Protein AF-0000000084572702 (afdb_homodimer)

Radius of gyration: 23.09 Å; Cα contacts (8 Å, |Δi|>4): 611; chains: 2; bounding box: 50×69×50 Å

InterPro domains:
  IPR003441 NAC domain [PF02365] (9-133)
  IPR003441 NAC domain [PS51005] (8-149)
  IPR036093 NAC domain superfamily [G3DSA:2.170.150.80] (17-147)
  IPR036093 NAC domain superfamily [SSF101941] (5-138)

Solvent-accessible surface area (backbone atoms only — not comparable to full-atom values): 17638 Å² total; per-residue (Å²): 130,76,72,73,70,72,72,73,63,89,35,58,33,79,64,55,50,72,48,46,44,47,70,42,53,45,46,35,50,75,69,65,54,83,66,94,69,43,64,58,32,75,43,66,60,38,76,43,54,78,86,48,48,60,60,53,40,47,71,58,19,76,56,54,58,89,79,48,40,50,51,26,35,16,67,63,62,96,62,54,45,27,90,61,23,31,54,41,77,51,93,55,68,43,80,34,46,36,89,87,75,60,41,78,46,24,38,37,36,34,28,35,35,26,45,40,63,79,94,68,41,43,82,55,76,48,46,36,28,35,42,38,70,54,63,86,58,50,82,80,71,52,59,39,42,30,43,11,44,31,46,44,54,75,72,124,130,76,74,74,70,73,73,73,62,88,35,57,34,77,64,55,51,71,49,48,44,47,69,42,53,47,46,35,53,76,68,66,55,84,66,93,71,44,66,59,33,77,42,64,59,38,74,42,56,79,87,49,47,59,59,53,40,46,72,57,19,75,55,54,59,89,77,48,42,49,50,26,34,19,66,64,62,96,61,52,44,29,90,61,24,31,54,40,77,51,93,56,70,42,79,35,44,37,88,88,78,60,42,78,48,22,40,38,36,33,29,36,36,27,44,39,63,80,97,68,41,45,82,55,71,48,41,36,28,33,40,42,68,54,60,90,62,55,88,77,74,57,58,36,48,29,46,14,43,28,46,45,52,74,68,124

Secondary structure (DSSP, 8-state):
---------TTEEE---HHHIIIIIIHHHHTTPPPSS-SS-B--GGGS-GGGHHHHHHHH-SS---SS----B----S--B-SSEEEEEEEEEEEEE-TTT--EEEEEEEEEEEESSGGG-EEEEEEEEEEEE--SS-TTTS--------------/---------TTEEE---HHHIIIIIIHHHHTTPPPSS-SS-B--GGGS-GGGHHHHHHHH-SS---SS----EE---S--B-SSEEEEEEEEEEEEE-TTT--EEEEEEEEEEEESSGGG-EEEEEEEEEEEE--SS-TTT----EE---------

Structure (mmCIF, N/CA/C/O backbone):
data_AF-0000000084572702-model_v1
#
loop_
_entity.id
_entity.type
_entity.pdbx_description
1 polymer 'NAC domain-containing protein'
#
loop_
_atom_site.group_PDB
_atom_site.id
_atom_site.type_symbol
_atom_site.label_atom_id
_atom_site.label_alt_id
_atom_site.label_comp_id
_atom_site.label_asym_id
_atom_site.label_entity_id
_atom_site.label_seq_id
_atom_site.pdbx_PDB_ins_code
_atom_site.Cartn_x
_atom_site.Cartn_y
_atom_site.Cartn_z
_atom_site.occupancy
_atom_site.B_iso_or_equiv
_atom_site.auth_seq_id
_atom_site.auth_comp_id
_atom_site.auth_asym_id
_atom_site.auth_atom_id
_atom_site.pdbx_PDB_model_num
ATOM 1 N N . MET A 1 1 ? -27 -0.797 16.812 1 19.66 1 MET A N 1
ATOM 2 C CA . MET A 1 1 ? -26.703 -1.944 15.953 1 19.66 1 MET A CA 1
ATOM 3 C C . MET A 1 1 ? -25.344 -1.774 15.273 1 19.66 1 MET A C 1
ATOM 5 O O . MET A 1 1 ? -25.172 -0.889 14.438 1 19.66 1 MET A O 1
ATOM 9 N N . ALA A 1 2 ? -24.219 -1.706 15.891 1 29.23 2 ALA A N 1
ATOM 10 C CA . ALA A 1 2 ? -22.891 -1.157 15.648 1 29.23 2 ALA A CA 1
ATOM 11 C C . ALA A 1 2 ? -22.344 -1.616 14.305 1 29.23 2 ALA A C 1
ATOM 13 O O . ALA A 1 2 ? -22.406 -2.805 13.977 1 29.23 2 ALA A O 1
ATOM 14 N N . GLU A 1 3 ? -22.672 -1.005 13.195 1 34.34 3 GLU A N 1
ATOM 15 C CA . GLU A 1 3 ? -22.359 -1.385 11.82 1 34.34 3 GLU A CA 1
ATOM 16 C C . GLU A 1 3 ? -21.062 -2.182 11.75 1 34.34 3 GLU A C 1
ATOM 18 O O . GLU A 1 3 ? -20.016 -1.727 12.234 1 34.34 3 GLU A O 1
ATOM 23 N N . SER A 1 4 ? -21.094 -3.383 12.094 1 38.62 4 SER A N 1
ATOM 24 C CA . SER A 1 4 ? -20 -4.34 12.234 1 38.62 4 SER A CA 1
ATOM 25 C C . SER A 1 4 ? -18.844 -3.992 11.312 1 38.62 4 SER A C 1
ATOM 27 O O . SER A 1 4 ? -18.984 -4.012 10.086 1 38.62 4 SER A O 1
ATOM 29 N N . MET A 1 5 ? -18.297 -2.785 11.352 1 43.22 5 MET A N 1
ATOM 30 C CA . MET A 1 5 ? -17.25 -2.172 10.531 1 43.22 5 MET A CA 1
ATOM 31 C C . MET A 1 5 ? -16.375 -3.234 9.875 1 43.22 5 MET A C 1
ATOM 33 O O . MET A 1 5 ? -15.648 -3.951 10.562 1 43.22 5 MET A O 1
ATOM 37 N N . GLU A 1 6 ? -16.969 -4.012 9.125 1 52.28 6 GLU A N 1
ATOM 38 C CA . GLU A 1 6 ? -16.25 -5.078 8.43 1 52.28 6 GLU A CA 1
ATOM 39 C C . GLU A 1 6 ? -14.789 -4.715 8.227 1 52.28 6 GLU A C 1
ATOM 41 O O . GLU A 1 6 ? -14.477 -3.633 7.723 1 52.28 6 GLU A O 1
ATOM 46 N N . ALA A 1 7 ? -13.859 -5.203 9.062 1 70.31 7 ALA A N 1
ATOM 47 C CA . ALA A 1 7 ? -12.406 -5.078 9.125 1 70.31 7 ALA A CA 1
ATOM 48 C C . ALA A 1 7 ? -11.797 -5.145 7.727 1 70.31 7 ALA A C 1
ATOM 50 O O . ALA A 1 7 ? -12.312 -5.84 6.848 1 70.31 7 ALA A O 1
ATOM 51 N N . TRP A 1 8 ? -11.188 -4.074 7.336 1 79.88 8 TRP A N 1
ATOM 52 C CA . TRP A 1 8 ? -10.453 -4.062 6.074 1 79.88 8 TRP A CA 1
ATOM 53 C C . TRP A 1 8 ? -9.617 -5.324 5.922 1 79.88 8 TRP A C 1
ATOM 55 O O . TRP A 1 8 ? -9.109 -5.867 6.906 1 79.88 8 TRP A O 1
ATOM 65 N N . PRO A 1 9 ? -9.688 -5.812 4.766 1 87.06 9 PRO A N 1
ATOM 66 C CA . PRO A 1 9 ? -8.82 -6.98 4.555 1 87.06 9 PRO A CA 1
ATOM 67 C C . PRO A 1 9 ? -7.387 -6.742 5.016 1 87.06 9 PRO A C 1
ATOM 69 O O . PRO A 1 9 ? -6.855 -5.637 4.855 1 87.06 9 PRO A O 1
ATOM 72 N N . VAL A 1 10 ? -6.836 -7.816 5.555 1 89.75 10 VAL A N 1
ATOM 73 C CA . VAL A 1 10 ? -5.438 -7.773 5.969 1 89.75 10 VAL A CA 1
ATOM 74 C C . VAL A 1 10 ? -4.551 -7.484 4.758 1 89.75 10 VAL A C 1
ATOM 76 O O . VAL A 1 10 ? -4.742 -8.062 3.689 1 89.75 10 VAL A O 1
ATOM 79 N N . GLY A 1 11 ? -3.641 -6.441 4.93 1 90.94 11 GLY A N 1
ATOM 80 C CA . GLY A 1 11 ? -2.719 -6.117 3.854 1 90.94 11 GLY A CA 1
ATOM 81 C C . GLY A 1 11 ? -3.125 -4.883 3.072 1 90.94 11 GLY A C 1
ATOM 82 O O . GLY A 1 11 ? -2.357 -4.387 2.244 1 90.94 11 GLY A O 1
ATOM 83 N N . LEU A 1 12 ? -4.32 -4.387 3.32 1 91 12 LEU A N 1
ATOM 84 C CA . LEU A 1 12 ? -4.711 -3.119 2.711 1 91 12 LEU A CA 1
ATOM 85 C C . LEU A 1 12 ? -3.986 -1.953 3.371 1 91 12 LEU A C 1
ATOM 87 O O . LEU A 1 12 ? -3.896 -1.887 4.598 1 91 12 LEU A O 1
ATOM 91 N N . ARG A 1 13 ? -3.49 -1.173 2.537 1 91.12 13 ARG A N 1
ATOM 92 C CA . ARG A 1 13 ? -2.74 -0.012 3.006 1 91.12 13 ARG A CA 1
ATOM 93 C C . ARG A 1 13 ? -3.121 1.239 2.221 1 91.12 13 ARG A C 1
ATOM 95 O O . ARG A 1 13 ? -3.432 1.161 1.03 1 91.12 13 ARG A O 1
ATOM 102 N N . PHE A 1 14 ? -3.148 2.283 2.895 1 90.12 14 PHE A N 1
ATOM 103 C CA . PHE A 1 14 ? -3.373 3.561 2.227 1 90.12 14 PHE A CA 1
ATOM 104 C C . PHE A 1 14 ? -2.061 4.152 1.73 1 90.12 14 PHE A C 1
ATOM 106 O O . PHE A 1 14 ? -1.287 4.707 2.516 1 90.12 14 PHE A O 1
ATOM 113 N N . LYS A 1 15 ? -1.816 3.992 0.486 1 88.56 15 LYS A N 1
ATOM 114 C CA . LYS A 1 15 ? -0.607 4.457 -0.186 1 88.56 15 LYS A CA 1
ATOM 115 C C . LYS A 1 15 ? -0.949 5.293 -1.416 1 88.56 15 LYS A C 1
ATOM 117 O O . LYS A 1 15 ? -0.608 4.922 -2.541 1 88.56 15 LYS A O 1
ATOM 122 N N . PRO A 1 16 ? -1.451 6.492 -1.207 1 89.75 16 PRO A N 1
ATOM 123 C CA . PRO A 1 16 ? -1.849 7.328 -2.344 1 89.75 16 PRO A CA 1
ATOM 124 C C . PRO A 1 16 ? -0.654 7.926 -3.082 1 89.75 16 PRO A C 1
ATOM 126 O O . PRO A 1 16 ? 0.383 8.195 -2.471 1 89.75 16 PRO A O 1
ATOM 129 N N . THR A 1 17 ? -0.831 8.102 -4.406 1 87.75 17 THR A N 1
ATOM 130 C CA . THR A 1 17 ? 0.114 8.914 -5.16 1 87.75 17 THR A CA 1
ATOM 131 C C . THR A 1 17 ? -0.111 10.398 -4.879 1 87.75 17 THR A C 1
ATOM 133 O O . THR A 1 17 ? -1.142 10.781 -4.324 1 87.75 17 THR A O 1
ATOM 136 N N . GLU A 1 18 ? 0.845 11.156 -5.301 1 87.62 18 GLU A N 1
ATOM 137 C CA . GLU A 1 18 ? 0.716 12.594 -5.078 1 87.62 18 GLU A CA 1
ATOM 138 C C . GLU A 1 18 ? -0.464 13.172 -5.855 1 87.62 18 GLU A C 1
ATOM 140 O O . GLU A 1 18 ? -1.155 14.07 -5.375 1 87.62 18 GLU A O 1
ATOM 145 N N . ASP A 1 19 ? -0.667 12.656 -7 1 89.31 19 ASP A N 1
ATOM 146 C CA . ASP A 1 19 ? -1.793 13.148 -7.789 1 89.31 19 ASP A CA 1
ATOM 147 C C . ASP A 1 19 ? -3.123 12.758 -7.148 1 89.31 19 ASP A C 1
ATOM 149 O O . ASP A 1 19 ? -4.109 13.492 -7.254 1 89.31 19 ASP A O 1
ATOM 153 N N . GLU A 1 20 ? -3.17 11.633 -6.551 1 89.75 20 GLU A N 1
ATOM 154 C CA . GLU A 1 20 ? -4.371 11.211 -5.836 1 89.75 20 GLU A CA 1
ATOM 155 C C . GLU A 1 20 ? -4.59 12.062 -4.586 1 89.75 20 GLU A C 1
ATOM 157 O O . GLU A 1 20 ? -5.727 12.406 -4.254 1 89.75 20 GLU A O 1
ATOM 162 N N . LEU A 1 21 ? -3.547 12.383 -3.906 1 88.62 21 LEU A N 1
ATOM 163 C CA . LEU A 1 21 ? -3.633 13.203 -2.707 1 88.62 21 LEU A CA 1
ATOM 164 C C . LEU A 1 21 ? -4.191 14.586 -3.035 1 88.62 21 LEU A C 1
ATOM 166 O O . LEU A 1 21 ? -5.113 15.062 -2.367 1 88.62 21 LEU A O 1
ATOM 170 N N . VAL A 1 22 ? -3.652 15.148 -4.062 1 87.25 22 VAL A N 1
ATOM 171 C CA . VAL A 1 22 ? -4 16.531 -4.398 1 87.25 22 VAL A CA 1
ATOM 172 C C . VAL A 1 22 ? -5.289 16.547 -5.219 1 87.25 22 VAL A C 1
ATOM 174 O O . VAL A 1 22 ? -6.246 17.234 -4.863 1 87.25 22 VAL A O 1
ATOM 177 N N . GLY A 1 23 ? -5.301 15.758 -6.227 1 87.31 23 GLY A N 1
ATOM 178 C CA . GLY A 1 23 ? -6.387 15.812 -7.191 1 87.31 23 GLY A CA 1
ATOM 179 C C . GLY A 1 23 ? -7.684 15.227 -6.66 1 87.31 23 GLY A C 1
ATOM 180 O O . GLY A 1 23 ? -8.766 15.578 -7.133 1 87.31 23 GLY A O 1
ATOM 181 N N . HIS A 1 24 ? -7.57 14.414 -5.703 1 89.69 24 HIS A N 1
ATOM 182 C CA . HIS A 1 24 ? -8.781 13.789 -5.184 1 89.69 24 HIS A CA 1
ATOM 183 C C . HIS A 1 24 ? -9.031 14.195 -3.736 1 89.69 24 HIS A C 1
ATOM 185 O O . HIS A 1 24 ? -10.023 14.867 -3.441 1 89.69 24 HIS A O 1
ATOM 191 N N . HIS A 1 25 ? -8.172 13.828 -2.896 1 88.69 25 HIS A N 1
ATOM 192 C CA . HIS A 1 25 ? -8.438 13.984 -1.471 1 88.69 25 HIS A CA 1
ATOM 193 C C . HIS A 1 25 ? -8.477 15.461 -1.077 1 88.69 25 HIS A C 1
ATOM 195 O O . HIS A 1 25 ? -9.422 15.906 -0.415 1 88.69 25 HIS A O 1
ATOM 201 N N . LEU A 1 26 ? -7.422 16.156 -1.438 1 85.69 26 LEU A N 1
ATOM 202 C CA . LEU A 1 26 ? -7.375 17.562 -1.084 1 85.69 26 LEU A CA 1
ATOM 203 C C . LEU A 1 26 ? -8.5 18.344 -1.773 1 85.69 26 LEU A C 1
ATOM 205 O O . LEU A 1 26 ? -9.141 19.188 -1.158 1 85.69 26 LEU A O 1
ATOM 209 N N . THR A 1 27 ? -8.656 18.078 -2.984 1 84.62 27 THR A N 1
ATOM 210 C CA . THR A 1 27 ? -9.711 18.734 -3.746 1 84.62 27 THR A CA 1
ATOM 211 C C . THR A 1 27 ? -11.07 18.484 -3.105 1 84.62 27 THR A C 1
ATOM 213 O O . THR A 1 27 ? -11.852 19.422 -2.922 1 84.62 27 THR A O 1
ATOM 216 N N . LYS A 1 28 ? -11.359 17.312 -2.719 1 85.69 28 LYS A N 1
ATOM 217 C CA . LYS A 1 28 ? -12.633 16.984 -2.08 1 85.69 28 LYS A CA 1
ATOM 218 C C . LYS A 1 28 ? -12.766 17.688 -0.73 1 85.69 28 LYS A C 1
ATOM 220 O O . LYS A 1 28 ? -13.836 18.188 -0.384 1 85.69 28 LYS A O 1
ATOM 225 N N . LYS A 1 29 ? -11.688 17.625 -0.06 1 84.06 29 LYS A N 1
ATOM 226 C CA . LYS A 1 29 ? -11.695 18.297 1.238 1 84.06 29 LYS A CA 1
ATOM 227 C C . LYS A 1 29 ? -12.023 19.781 1.091 1 84.06 29 LYS A C 1
ATOM 229 O O . LYS A 1 29 ? -12.844 20.312 1.836 1 84.06 29 LYS A O 1
ATOM 234 N N . LEU A 1 30 ? -11.406 20.406 0.166 1 81.62 30 LEU A N 1
ATOM 235 C CA . LEU A 1 30 ? -11.578 21.828 -0.032 1 81.62 30 LEU A CA 1
ATOM 236 C C . LEU A 1 30 ? -12.984 22.141 -0.536 1 81.62 30 LEU A C 1
ATOM 238 O O . LEU A 1 30 ? -13.516 23.234 -0.278 1 81.62 30 LEU A O 1
ATOM 242 N N . ARG A 1 31 ? -13.555 21.203 -1.151 1 83 31 ARG A N 1
ATOM 243 C CA . ARG A 1 31 ? -14.914 21.375 -1.645 1 83 31 ARG A CA 1
ATOM 244 C C . ARG A 1 31 ? -15.938 21.062 -0.556 1 83 31 ARG A C 1
ATOM 246 O O . ARG A 1 31 ? -17.141 21.219 -0.767 1 83 31 ARG A O 1
ATOM 253 N N . GLY A 1 32 ? -15.477 20.609 0.555 1 80.69 32 GLY A N 1
ATOM 254 C CA . GLY A 1 32 ? -16.359 20.312 1.669 1 80.69 32 GLY A CA 1
ATOM 255 C C . GLY A 1 32 ? -17.109 19 1.498 1 80.69 32 GLY A C 1
ATOM 256 O O . GLY A 1 32 ? -18.203 18.828 2.061 1 80.69 32 GLY A O 1
ATOM 257 N N . GLU A 1 33 ? -16.594 18.156 0.694 1 81.56 33 GLU A N 1
ATOM 258 C CA . GLU A 1 33 ? -17.234 16.875 0.47 1 81.56 33 GLU A CA 1
ATOM 259 C C . GLU A 1 33 ? -16.875 15.875 1.564 1 81.56 33 GLU A C 1
ATOM 261 O O . GLU A 1 33 ? -15.695 15.719 1.906 1 81.56 33 GLU A O 1
ATOM 266 N N . MET A 1 34 ? -17.906 15.383 2.078 1 72.31 34 MET A N 1
ATOM 267 C CA . MET A 1 34 ? -17.688 14.438 3.172 1 72.31 34 MET A CA 1
ATOM 268 C C . MET A 1 34 ? -17.562 13.016 2.643 1 72.31 34 MET A C 1
ATOM 270 O O . MET A 1 34 ? -18.281 12.609 1.733 1 72.31 34 MET A O 1
ATOM 274 N N . GLU A 1 35 ? -16.5 12.375 3.219 1 76.06 35 GLU A N 1
ATOM 275 C CA . GLU A 1 35 ? -16.344 10.969 2.871 1 76.06 35 GLU A CA 1
ATOM 276 C C . GLU A 1 35 ? -16.828 10.062 3.998 1 76.06 35 GLU A C 1
ATOM 278 O O . GLU A 1 35 ? -16.75 10.43 5.172 1 76.06 35 GLU A O 1
ATOM 283 N N . THR A 1 36 ? -17.453 8.961 3.623 1 78.5 36 THR A N 1
ATOM 284 C CA . THR A 1 36 ? -17.969 8 4.598 1 78.5 36 THR A CA 1
ATOM 285 C C . THR A 1 36 ? -16.812 7.324 5.34 1 78.5 36 THR A C 1
ATOM 287 O O . THR A 1 36 ? -16.922 7.047 6.539 1 78.5 36 THR A O 1
ATOM 290 N N . ILE A 1 37 ? -15.781 7.055 4.641 1 83.06 37 ILE A N 1
ATOM 291 C CA . ILE A 1 37 ? -14.586 6.449 5.219 1 83.06 37 ILE A CA 1
ATOM 292 C C . ILE A 1 37 ? -13.5 7.508 5.383 1 83.06 37 ILE A C 1
ATOM 294 O O . ILE A 1 37 ? -13.141 8.195 4.422 1 83.06 37 ILE A O 1
ATOM 298 N N . CYS A 1 38 ? -13.023 7.676 6.574 1 85.31 38 CYS A N 1
ATOM 299 C CA . CYS A 1 38 ? -12 8.672 6.859 1 85.31 38 CYS A CA 1
ATOM 300 C C . CYS A 1 38 ? -10.609 8.078 6.734 1 85.31 38 CYS A C 1
ATOM 302 O O . CYS A 1 38 ? -10.141 7.383 7.637 1 85.31 38 CYS A O 1
ATOM 304 N N . VAL A 1 39 ? -9.984 8.312 5.668 1 88.25 39 VAL A N 1
ATOM 305 C CA . VAL A 1 39 ? -8.633 7.797 5.48 1 88.25 39 VAL A CA 1
ATOM 306 C C . VAL A 1 39 ? -7.613 8.883 5.812 1 88.25 39 VAL A C 1
ATOM 308 O O . VAL A 1 39 ? -6.48 8.586 6.199 1 88.25 39 VAL A O 1
ATOM 311 N N . ILE A 1 40 ? -8.016 10.109 5.625 1 89.62 40 ILE A N 1
ATOM 312 C CA . ILE A 1 40 ? -7.168 11.234 5.992 1 89.62 40 ILE A CA 1
ATOM 313 C C . ILE A 1 40 ? -7.883 12.102 7.023 1 89.62 40 ILE A C 1
ATOM 315 O O . ILE A 1 40 ? -8.758 12.891 6.676 1 89.62 40 ILE A O 1
ATOM 319 N N . PRO A 1 41 ? -7.5 11.953 8.227 1 89.44 41 PRO A N 1
ATOM 320 C CA . PRO A 1 41 ? -8.156 12.758 9.266 1 89.44 41 PRO A CA 1
ATOM 321 C C . PRO A 1 41 ? -7.664 14.203 9.289 1 89.44 41 PRO A C 1
ATOM 323 O O . PRO A 1 41 ? -6.613 14.508 8.719 1 89.44 41 PRO A O 1
ATOM 326 N N . GLU A 1 42 ? -8.438 15.008 9.938 1 85.38 42 GLU A N 1
ATOM 327 C CA . GLU A 1 42 ? -8.039 16.391 10.188 1 85.38 42 GLU A CA 1
ATOM 328 C C . GLU A 1 42 ? -7.434 16.547 11.578 1 85.38 42 GLU A C 1
ATOM 330 O O . GLU A 1 42 ? -7.973 16.031 12.555 1 85.38 42 GLU A O 1
ATOM 335 N N . LEU A 1 43 ? -6.27 17.219 11.617 1 86.69 43 LEU A N 1
ATOM 336 C CA . LEU A 1 43 ? -5.547 17.406 12.867 1 86.69 43 LEU A CA 1
ATOM 337 C C . LEU A 1 43 ? -4.633 18.625 12.781 1 86.69 43 LEU A C 1
ATOM 339 O O . LEU A 1 43 ? -3.969 18.844 11.766 1 86.69 43 LEU A O 1
ATOM 343 N N . HIS A 1 44 ? -4.688 19.438 13.859 1 85.38 44 HIS A N 1
ATOM 344 C CA . HIS A 1 44 ? -3.641 20.453 13.961 1 85.38 44 HIS A CA 1
ATOM 345 C C . HIS A 1 44 ? -2.297 19.828 14.312 1 85.38 44 HIS A C 1
ATOM 347 O O . HIS A 1 44 ? -1.931 19.75 15.484 1 85.38 44 HIS A O 1
ATOM 353 N N . ILE A 1 45 ? -1.569 19.438 13.398 1 86.25 45 ILE A N 1
ATOM 354 C CA . ILE A 1 45 ? -0.419 18.547 13.555 1 86.25 45 ILE A CA 1
ATOM 355 C C . ILE A 1 45 ? 0.672 19.266 14.352 1 86.25 45 ILE A C 1
ATOM 357 O O . ILE A 1 45 ? 1.504 18.609 14.992 1 86.25 45 ILE A O 1
ATOM 361 N N . TYR A 1 46 ? 0.695 20.562 14.344 1 86.56 46 TYR A N 1
ATOM 362 C CA . TYR A 1 46 ? 1.767 21.297 15.008 1 86.56 46 TYR A CA 1
ATOM 363 C C . TYR A 1 46 ? 1.596 21.25 16.516 1 86.56 46 TYR A C 1
ATOM 365 O O . TYR A 1 46 ? 2.502 21.641 17.266 1 86.56 46 TYR A O 1
ATOM 373 N N . ASN A 1 47 ? 0.445 20.812 16.891 1 88.56 47 ASN A N 1
ATOM 374 C CA . ASN A 1 47 ? 0.23 20.641 18.328 1 88.56 47 ASN A CA 1
ATOM 375 C C . ASN A 1 47 ? 0.943 19.391 18.859 1 88.56 47 ASN A C 1
ATOM 377 O O . ASN A 1 47 ? 0.973 19.156 20.062 1 88.56 47 ASN A O 1
ATOM 381 N N . TRP A 1 48 ? 1.621 18.641 17.984 1 89.06 48 TRP A N 1
ATOM 382 C CA . TRP A 1 48 ? 2.189 17.359 18.375 1 89.06 48 TRP A CA 1
ATOM 383 C C . TRP A 1 48 ? 3.643 17.25 17.922 1 89.06 48 TRP A C 1
ATOM 385 O O . TRP A 1 48 ? 4.027 17.828 16.906 1 89.06 48 TRP A O 1
ATOM 395 N N . GLU A 1 49 ? 4.34 16.453 18.734 1 90 49 GLU A N 1
ATOM 396 C CA . GLU A 1 49 ? 5.691 16.125 18.297 1 90 49 GLU A CA 1
ATOM 397 C C . GLU A 1 49 ? 5.672 15.062 17.188 1 90 49 GLU A C 1
ATOM 399 O O . GLU A 1 49 ? 4.785 14.211 17.172 1 90 49 GLU A O 1
ATOM 404 N N . PRO A 1 50 ? 6.707 15.07 16.328 1 87.81 50 PRO A N 1
ATOM 405 C CA . PRO A 1 50 ? 6.699 14.172 15.164 1 87.81 50 PRO A CA 1
ATOM 406 C C . PRO A 1 50 ? 6.5 12.711 15.547 1 87.81 50 PRO A C 1
ATOM 408 O O . PRO A 1 50 ? 5.73 12 14.891 1 87.81 50 PRO A O 1
ATOM 411 N N . PRO A 1 51 ? 7.008 12.188 16.609 1 86.94 51 PRO A N 1
ATOM 412 C CA . PRO A 1 51 ? 6.848 10.766 16.922 1 86.94 51 PRO A CA 1
ATOM 413 C C . PRO A 1 51 ? 5.422 10.414 17.328 1 86.94 51 PRO A C 1
ATOM 415 O O . PRO A 1 51 ? 5.051 9.234 17.328 1 86.94 51 PRO A O 1
ATOM 418 N N . GLU A 1 52 ? 4.684 11.438 17.641 1 90.62 52 GLU A N 1
ATOM 419 C CA . GLU A 1 52 ? 3.328 11.195 18.125 1 90.62 52 GLU A CA 1
ATOM 420 C C . GLU A 1 52 ? 2.332 11.133 16.969 1 90.62 52 GLU A C 1
ATOM 422 O O . GLU A 1 52 ? 1.193 10.695 17.156 1 90.62 52 GLU A O 1
ATOM 427 N N . LEU A 1 53 ? 2.723 11.516 15.883 1 88.44 53 LEU A N 1
ATOM 428 C CA . LEU A 1 53 ? 1.796 11.734 14.781 1 88.44 53 LEU A CA 1
ATOM 429 C C . LEU A 1 53 ? 1.247 10.414 14.258 1 88.44 53 LEU A C 1
ATOM 431 O O . LEU A 1 53 ? 0.073 10.328 13.891 1 88.44 53 LEU A O 1
ATOM 435 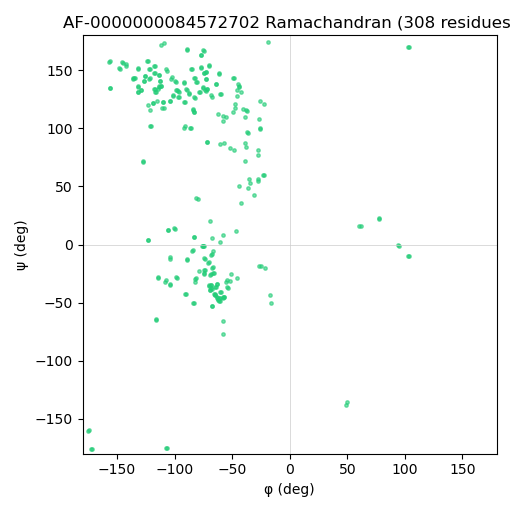N N . PHE A 1 54 ? 2.033 9.359 14.25 1 88.31 54 PHE A N 1
ATOM 436 C CA . PHE A 1 54 ? 1.552 8.062 13.797 1 88.31 54 PHE A CA 1
ATOM 437 C C . PHE A 1 54 ? 0.476 7.527 14.734 1 88.31 54 PHE A C 1
ATOM 439 O O . PHE A 1 54 ? -0.518 6.953 14.281 1 88.31 54 PHE A O 1
ATOM 446 N N . ALA A 1 55 ? 0.784 7.719 15.953 1 91.44 55 ALA A N 1
ATOM 447 C CA . ALA A 1 55 ? -0.215 7.293 16.938 1 91.44 55 ALA A CA 1
ATOM 448 C C . ALA A 1 55 ? -1.526 8.047 16.734 1 91.44 55 ALA A C 1
ATOM 450 O O . ALA A 1 55 ? -2.605 7.453 16.781 1 91.44 55 ALA A O 1
ATOM 451 N N . ARG A 1 56 ? -1.451 9.336 16.562 1 90.81 56 ARG A N 1
ATOM 452 C CA . ARG A 1 56 ? -2.645 10.148 16.328 1 90.81 56 ARG A CA 1
ATOM 453 C C . ARG A 1 56 ? -3.371 9.703 15.07 1 90.81 56 ARG A C 1
ATOM 455 O O . ARG A 1 56 ? -4.602 9.617 15.047 1 90.81 56 ARG A O 1
ATOM 462 N N . TYR A 1 57 ? -2.6 9.406 14.086 1 90.44 57 TYR A N 1
ATOM 463 C CA . TYR A 1 57 ? -3.176 8.945 12.828 1 90.44 57 TYR A CA 1
ATOM 464 C C . TYR A 1 57 ? -3.963 7.652 13.031 1 90.44 57 TYR A C 1
ATOM 466 O O . TYR A 1 57 ? -5.102 7.535 12.57 1 90.44 57 TYR A O 1
ATOM 474 N N . ASN A 1 58 ? -3.369 6.688 13.703 1 90.94 58 ASN A N 1
ATOM 475 C CA . ASN A 1 58 ? -3.984 5.379 13.898 1 90.94 58 ASN A CA 1
ATOM 476 C C . ASN A 1 58 ? -5.23 5.473 14.773 1 90.94 58 ASN A C 1
ATOM 478 O O . ASN A 1 58 ? -6.121 4.625 14.68 1 90.94 58 ASN A O 1
ATOM 482 N N . GLU A 1 59 ? -5.332 6.543 15.516 1 93.88 59 GLU A N 1
ATOM 483 C CA . GLU A 1 59 ? -6.52 6.785 16.328 1 93.88 59 GLU A CA 1
ATOM 484 C C . GLU A 1 59 ? -7.648 7.395 15.508 1 93.88 59 GLU A C 1
ATOM 486 O O . GLU A 1 59 ? -8.828 7.164 15.789 1 93.88 59 GLU A O 1
ATOM 491 N N . LEU A 1 60 ? -7.289 8.109 14.523 1 91.5 60 LEU A N 1
ATOM 492 C CA . LEU A 1 60 ? -8.273 8.953 13.867 1 91.5 60 LEU A CA 1
ATOM 493 C C . LEU A 1 60 ? -8.656 8.391 12.5 1 91.5 60 LEU A C 1
ATOM 495 O O . LEU A 1 60 ? -9.766 8.625 12.016 1 91.5 60 LEU A O 1
ATOM 499 N N . SER A 1 61 ? -7.738 7.715 11.836 1 90.19 61 SER A N 1
ATOM 500 C CA . SER A 1 61 ? -7.973 7.203 10.484 1 90.19 61 SER A CA 1
ATOM 501 C C . SER A 1 61 ? -8.656 5.84 10.523 1 90.19 61 SER A C 1
ATOM 503 O O . SER A 1 61 ? -8.43 5.055 11.453 1 90.19 61 SER A O 1
ATOM 505 N N . SER A 1 62 ? -9.414 5.523 9.523 1 90.88 62 SER A N 1
ATOM 506 C CA . SER A 1 62 ? -10.07 4.227 9.391 1 90.88 62 SER A CA 1
ATOM 507 C C . SER A 1 62 ? -9.078 3.139 9.008 1 90.88 62 SER A C 1
ATOM 509 O O . SER A 1 62 ? -9.328 1.953 9.234 1 90.88 62 SER A O 1
ATOM 511 N N . ILE A 1 63 ? -8.031 3.492 8.398 1 87.94 63 ILE A N 1
ATOM 512 C CA . ILE A 1 63 ? -6.98 2.562 7.996 1 87.94 63 ILE A CA 1
ATOM 513 C C . ILE A 1 63 ? -5.668 2.936 8.68 1 87.94 63 ILE A C 1
ATOM 515 O O . ILE A 1 63 ? -5.133 4.023 8.453 1 87.94 63 ILE A O 1
ATOM 519 N N . PRO A 1 64 ? -5.172 2.012 9.398 1 87.94 64 PRO A N 1
ATOM 520 C CA . PRO A 1 64 ? -3.932 2.332 10.117 1 87.94 64 PRO A CA 1
ATOM 521 C C . PRO A 1 64 ? -2.734 2.482 9.18 1 87.94 64 PRO A C 1
ATOM 523 O O . PRO A 1 64 ? -2.711 1.887 8.102 1 87.94 64 PRO A O 1
ATOM 526 N N . SER A 1 65 ? -1.756 3.264 9.641 1 86.31 65 SER A N 1
ATOM 527 C CA . SER A 1 65 ? -0.493 3.385 8.922 1 86.31 65 SER A CA 1
ATOM 528 C C . SER A 1 65 ? 0.351 2.123 9.07 1 86.31 65 SER A C 1
ATOM 530 O O . SER A 1 65 ? 0.266 1.429 10.086 1 86.31 65 SER A O 1
ATOM 532 N N . ASP A 1 66 ? 1.072 1.902 8.039 1 81.94 66 ASP A N 1
ATOM 533 C CA . ASP A 1 66 ? 2.02 0.797 8.156 1 81.94 66 ASP A CA 1
ATOM 534 C C . ASP A 1 66 ? 3.303 1.242 8.852 1 81.94 66 ASP A C 1
ATOM 536 O O . ASP A 1 66 ? 4.285 0.501 8.883 1 81.94 66 ASP A O 1
ATOM 540 N N . GLY A 1 67 ? 3.297 2.412 9.32 1 81.12 67 GLY A N 1
ATOM 541 C CA . GLY A 1 67 ? 4.449 2.934 10.039 1 81.12 67 GLY A CA 1
ATOM 542 C C . GLY A 1 67 ? 5.395 3.729 9.156 1 81.12 67 GLY A C 1
ATOM 543 O O . GLY A 1 67 ? 6.355 4.324 9.648 1 81.12 67 GLY A O 1
ATOM 544 N N . SER A 1 68 ? 5.113 3.838 7.941 1 83.5 68 SER A N 1
ATOM 545 C CA . SER A 1 68 ? 6.02 4.539 7.039 1 83.5 68 SER A CA 1
ATOM 546 C C . SER A 1 68 ? 5.492 5.93 6.695 1 83.5 68 SER A C 1
ATOM 548 O O . SER A 1 68 ? 6.27 6.867 6.516 1 83.5 68 SER A O 1
ATOM 550 N N . GLU A 1 69 ? 4.176 6.039 6.59 1 85.62 69 GLU A N 1
ATOM 551 C CA . GLU A 1 69 ? 3.584 7.32 6.219 1 85.62 69 GLU A CA 1
ATOM 552 C C . GLU A 1 69 ? 2.219 7.508 6.875 1 85.62 69 GLU A C 1
ATOM 554 O O . GLU A 1 69 ? 1.544 6.527 7.203 1 85.62 69 GLU A O 1
ATOM 559 N N . CYS A 1 70 ? 1.888 8.68 7.109 1 88.19 70 CYS A N 1
ATOM 560 C CA . CYS A 1 70 ? 0.552 9.086 7.535 1 88.19 70 CYS A CA 1
ATOM 561 C C . CYS A 1 70 ? 0.182 10.445 6.949 1 88.19 70 CYS A C 1
ATOM 563 O O . CYS A 1 70 ? 1.058 11.203 6.535 1 88.19 70 CYS A O 1
ATOM 565 N N . PHE A 1 71 ? -1.11 10.688 6.852 1 89.56 71 PHE A N 1
ATOM 566 C CA . PHE A 1 71 ? -1.612 11.875 6.168 1 89.56 71 PHE A CA 1
ATOM 567 C C . PHE A 1 71 ? -2.658 12.586 7.02 1 89.56 71 PHE A C 1
ATOM 569 O O . PHE A 1 71 ? -3.512 11.938 7.633 1 89.56 71 PHE A O 1
ATOM 576 N N . PHE A 1 72 ? -2.49 13.867 7.035 1 88.38 72 PHE A N 1
ATOM 577 C CA . PHE A 1 72 ? -3.461 14.672 7.762 1 88.38 72 PHE A CA 1
ATOM 578 C C . PHE A 1 72 ? -3.881 15.883 6.934 1 88.38 72 PHE A C 1
ATOM 580 O O . PHE A 1 72 ? -3.066 16.469 6.215 1 88.38 72 PHE A O 1
ATOM 587 N N . PHE A 1 73 ? -5.117 16.172 7.09 1 86.25 73 PHE A N 1
ATOM 588 C CA . PHE A 1 73 ? -5.504 17.531 6.766 1 86.25 73 PHE A CA 1
ATOM 589 C C . PHE A 1 73 ? -5.254 18.469 7.949 1 86.25 73 PHE A C 1
ATOM 591 O O . PHE A 1 73 ? -5.723 18.203 9.062 1 86.25 73 PHE A O 1
ATOM 598 N N . CYS A 1 74 ? -4.387 19.391 7.719 1 84.19 74 CYS A N 1
ATOM 599 C CA . CYS A 1 74 ? -4.059 20.328 8.789 1 84.19 74 CYS A CA 1
ATOM 600 C C . CYS A 1 74 ? -4.574 21.719 8.469 1 84.19 74 CYS A C 1
ATOM 602 O O . CYS A 1 74 ? -4.16 22.328 7.484 1 84.19 74 CYS A O 1
ATOM 604 N N . PRO A 1 75 ? -5.512 22.141 9.391 1 73.88 75 PRO A N 1
ATOM 605 C CA . PRO A 1 75 ? -5.977 23.516 9.188 1 73.88 75 PRO A CA 1
ATOM 606 C C . PRO A 1 75 ? -4.852 24.547 9.305 1 73.88 75 PRO A C 1
ATOM 608 O O . PRO A 1 75 ? -3.852 24.297 9.984 1 73.88 75 PRO A O 1
ATOM 611 N N . ARG A 1 76 ? -4.906 25.656 8.539 1 61 76 ARG A N 1
ATOM 612 C CA . ARG A 1 76 ? -3.887 26.688 8.508 1 61 76 ARG A CA 1
ATOM 613 C C . ARG A 1 76 ? -3.654 27.281 9.898 1 61 76 ARG A C 1
ATOM 615 O O . ARG A 1 76 ? -4.605 27.516 10.641 1 61 76 ARG A O 1
ATOM 622 N N . GLY A 1 77 ? -2.385 26.891 10.359 1 57.31 77 GLY A N 1
ATOM 623 C CA . GLY A 1 77 ? -1.993 27.609 11.562 1 57.31 77 GLY A CA 1
ATOM 624 C C . GLY A 1 77 ? -0.789 28.516 11.359 1 57.31 77 GLY A C 1
ATOM 625 O O . GLY A 1 77 ? -0.096 28.406 10.344 1 57.31 77 GLY A O 1
ATOM 626 N N . ARG A 1 78 ? -0.848 29.719 11.82 1 57.03 78 ARG A N 1
ATOM 627 C CA . ARG A 1 78 ? 0.184 30.734 11.672 1 57.03 78 ARG A CA 1
ATOM 628 C C . ARG A 1 78 ? 1.545 30.219 12.117 1 57.03 78 ARG A C 1
ATOM 630 O O . ARG A 1 78 ? 2.566 30.531 11.5 1 57.03 78 ARG A O 1
ATOM 637 N N . LYS A 1 79 ? 1.635 29.281 13.125 1 71.12 79 LYS A N 1
ATOM 638 C CA . LYS A 1 79 ? 2.951 28.922 13.648 1 71.12 79 LYS A CA 1
ATOM 639 C C . LYS A 1 79 ? 3.203 27.422 13.523 1 71.12 79 LYS A C 1
ATOM 641 O O . LYS A 1 79 ? 2.309 26.609 13.781 1 71.12 79 LYS A O 1
ATOM 646 N N . ARG A 1 80 ? 4.305 27.016 12.75 1 84.56 80 ARG A N 1
ATOM 647 C CA . ARG A 1 80 ? 4.762 25.641 12.625 1 84.56 80 ARG A CA 1
ATOM 648 C C . ARG A 1 80 ? 5.586 25.219 13.836 1 84.56 80 ARG A C 1
ATOM 650 O O . ARG A 1 80 ? 6.617 24.562 13.695 1 84.56 80 ARG A O 1
ATOM 657 N N . LYS A 1 81 ? 5.051 25.719 14.945 1 88.75 81 LYS A N 1
ATOM 658 C CA . LYS A 1 81 ? 5.711 25.406 16.203 1 88.75 81 LYS A CA 1
ATOM 659 C C . LYS A 1 81 ? 5.008 24.25 16.922 1 88.75 81 LYS A C 1
ATOM 661 O O . LYS A 1 81 ? 3.777 24.172 16.938 1 88.75 81 LYS A O 1
ATOM 666 N N . THR A 1 82 ? 5.836 23.359 17.516 1 89.88 82 THR A N 1
ATOM 667 C CA . THR A 1 82 ? 5.355 22.297 18.391 1 89.88 82 THR A CA 1
ATOM 668 C C . THR A 1 82 ? 5.75 22.578 19.844 1 89.88 82 THR A C 1
ATOM 670 O O . THR A 1 82 ? 6.422 23.562 20.125 1 89.88 82 THR A O 1
ATOM 673 N N . PRO A 1 83 ? 5.273 21.797 20.734 1 93.31 83 PRO A N 1
ATOM 674 C CA . PRO A 1 83 ? 5.668 22.016 22.125 1 93.31 83 PRO A CA 1
ATOM 675 C C . PRO A 1 83 ? 7.184 22.016 22.312 1 93.31 83 PRO A C 1
ATOM 677 O O . PRO A 1 83 ? 7.699 22.734 23.172 1 93.31 83 PRO A O 1
ATOM 680 N N . CYS A 1 84 ? 7.973 21.234 21.516 1 94.75 84 CYS A N 1
ATOM 681 C CA . CYS A 1 84 ? 9.398 21.062 21.781 1 94.75 84 CYS A CA 1
ATOM 682 C C . CYS A 1 84 ? 10.227 21.484 20.578 1 94.75 84 CYS A C 1
ATOM 684 O O . CYS A 1 84 ? 11.445 21.297 20.547 1 94.75 84 CYS A O 1
ATOM 686 N N . GLY A 1 85 ? 9.586 22 19.562 1 93.5 85 GLY A N 1
ATOM 687 C CA . GLY A 1 85 ? 10.32 22.344 18.359 1 93.5 85 GLY A CA 1
ATOM 688 C C . GLY A 1 85 ? 9.453 23.047 17.328 1 93.5 85 GLY A C 1
ATOM 689 O O . GLY A 1 85 ? 8.508 23.75 17.672 1 93.5 85 GLY A O 1
ATOM 690 N N . PHE A 1 86 ? 9.992 22.969 16.109 1 90.75 86 PHE A N 1
ATOM 69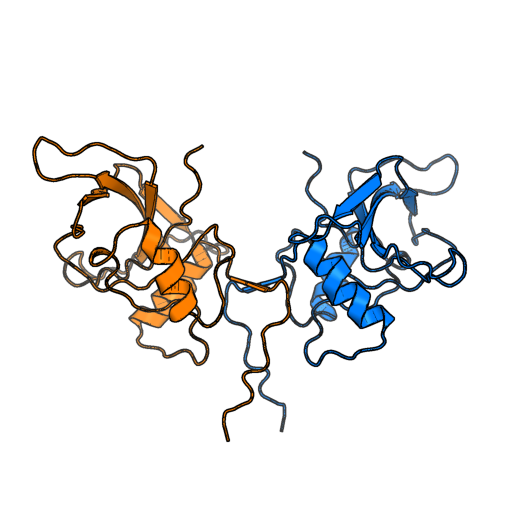1 C CA . PHE A 1 86 ? 9.266 23.625 15.031 1 90.75 86 PHE A CA 1
ATOM 692 C C . PHE A 1 86 ? 9.633 23.031 13.68 1 90.75 86 PHE A C 1
ATOM 694 O O . PHE A 1 86 ? 10.68 22.391 13.547 1 90.75 86 PHE A O 1
ATOM 701 N N . TRP A 1 87 ? 8.719 23.219 12.742 1 86.94 87 TRP A N 1
ATOM 702 C CA . TRP A 1 87 ? 8.953 22.797 11.367 1 86.94 87 TRP A CA 1
ATOM 703 C C . TRP A 1 87 ? 9.414 23.969 10.5 1 86.94 87 TRP A C 1
ATOM 705 O O . TRP A 1 87 ? 8.859 25.062 10.586 1 86.94 87 TRP A O 1
ATOM 715 N N . LYS A 1 88 ? 10.461 23.75 9.734 1 86.88 88 LYS A N 1
ATOM 716 C CA . LYS A 1 88 ? 10.961 24.766 8.82 1 86.88 88 LYS A CA 1
ATOM 717 C C . LYS A 1 88 ? 10.867 24.297 7.367 1 86.88 88 LYS A C 1
ATOM 719 O O . LYS A 1 88 ? 11.25 23.172 7.051 1 86.88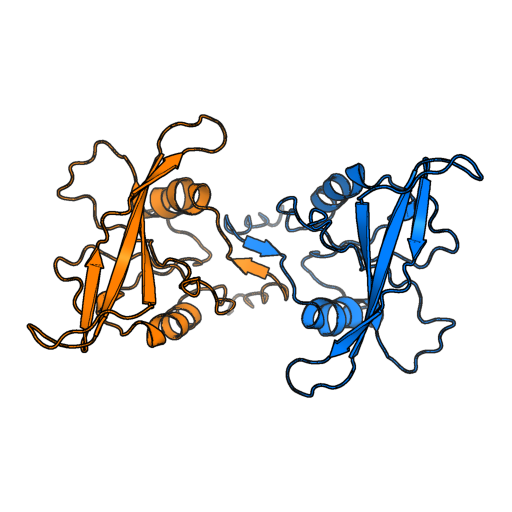 88 LYS A O 1
ATOM 724 N N . GLU A 1 89 ? 10.367 25.188 6.543 1 85.31 89 GLU A N 1
ATOM 725 C CA . GLU A 1 89 ? 10.266 24.875 5.117 1 85.31 89 GLU A CA 1
ATOM 726 C C . GLU A 1 89 ? 11.641 24.875 4.457 1 85.31 89 GLU A C 1
ATOM 728 O O . GLU A 1 89 ? 12.469 25.75 4.734 1 85.31 89 GLU A O 1
ATOM 733 N N . THR A 1 90 ? 11.789 23.781 3.668 1 87.19 90 THR A N 1
ATOM 734 C CA . THR A 1 90 ? 13 23.75 2.855 1 87.19 90 THR A CA 1
ATOM 735 C C . THR A 1 90 ? 12.766 24.422 1.508 1 87.19 90 THR A C 1
ATOM 737 O O . THR A 1 90 ? 11.641 24.797 1.179 1 87.19 90 THR A O 1
ATOM 740 N N . SER A 1 91 ? 13.859 24.703 0.769 1 85 91 SER A N 1
ATOM 741 C CA . SER A 1 91 ? 13.766 25.344 -0.544 1 85 91 SER A CA 1
ATOM 742 C C . SER A 1 91 ? 13.281 24.344 -1.598 1 85 91 SER A C 1
ATOM 744 O O . SER A 1 91 ? 13.031 24.719 -2.744 1 85 91 SER A O 1
ATOM 746 N N . THR A 1 92 ? 13.055 23.125 -1.176 1 83.56 92 THR A N 1
ATOM 747 C CA . THR A 1 92 ? 12.656 22.094 -2.115 1 83.56 92 THR A CA 1
ATOM 748 C C . THR A 1 92 ? 11.156 22.141 -2.373 1 83.56 92 THR A C 1
ATOM 75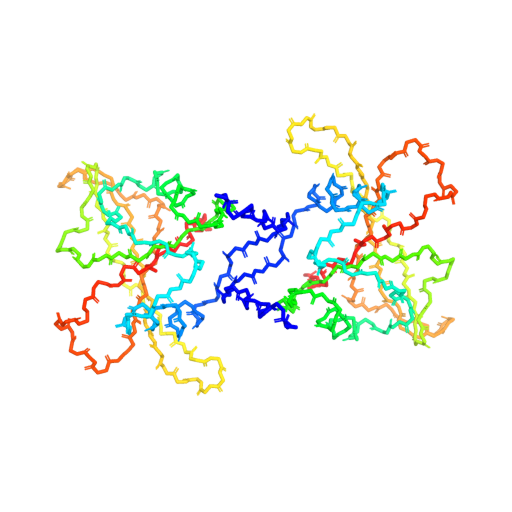0 O O . THR A 1 92 ? 10.352 22 -1.444 1 83.56 92 THR A O 1
ATOM 753 N N . LYS A 1 93 ? 10.852 22.484 -3.654 1 83.5 93 LYS A N 1
ATOM 754 C CA . LYS A 1 93 ? 9.461 22.469 -4.109 1 83.5 93 LYS A CA 1
ATOM 755 C C . LYS A 1 93 ? 9.305 21.625 -5.375 1 83.5 93 LYS A C 1
ATOM 757 O O . LYS A 1 93 ? 10.195 21.625 -6.234 1 83.5 93 LYS A O 1
ATOM 762 N N . ARG A 1 94 ? 8.203 20.906 -5.398 1 88.38 94 ARG A N 1
ATOM 763 C CA . ARG A 1 94 ? 7.926 20.094 -6.57 1 88.38 94 ARG A CA 1
ATOM 764 C C . ARG A 1 94 ? 6.496 20.297 -7.062 1 88.38 94 ARG A C 1
ATOM 766 O O . ARG A 1 94 ? 5.551 20.266 -6.273 1 88.38 94 ARG A O 1
ATOM 773 N N . VAL A 1 95 ? 6.434 20.516 -8.344 1 89.31 95 VAL A N 1
ATOM 774 C CA . VAL A 1 95 ? 5.121 20.672 -8.969 1 89.31 95 VAL A CA 1
ATOM 775 C C . VAL A 1 95 ? 4.48 19.297 -9.164 1 89.31 95 VAL A C 1
ATOM 777 O O . VAL A 1 95 ? 5.141 18.344 -9.594 1 89.31 95 VAL A O 1
ATOM 780 N N . ILE A 1 96 ? 3.291 19.219 -8.766 1 89 96 ILE A N 1
ATOM 781 C CA . ILE A 1 96 ? 2.527 18 -8.953 1 89 96 ILE A CA 1
ATOM 782 C C . ILE A 1 96 ? 1.672 18.109 -10.211 1 89 96 ILE A C 1
ATOM 784 O O . ILE A 1 96 ? 0.891 19.047 -10.359 1 89 96 ILE A O 1
ATOM 788 N N . LYS A 1 97 ? 1.84 17.094 -11.07 1 91.5 97 LYS A N 1
ATOM 789 C CA . LYS A 1 97 ? 1.122 17.109 -12.336 1 91.5 97 LYS A CA 1
ATOM 790 C C . LYS A 1 97 ? 0.09 15.992 -12.398 1 91.5 97 LYS A C 1
ATOM 792 O O . LYS A 1 97 ? 0.298 14.914 -11.828 1 91.5 97 LYS A O 1
ATOM 797 N N . ALA A 1 98 ? -0.983 16.344 -13.078 1 89.88 98 ALA A N 1
ATOM 798 C CA . ALA A 1 98 ? -1.98 15.312 -13.336 1 89.88 98 ALA A CA 1
ATOM 799 C C . ALA A 1 98 ? -1.41 14.211 -14.227 1 89.88 98 ALA A C 1
ATOM 801 O O . ALA A 1 98 ? -0.681 14.492 -15.18 1 89.88 98 ALA A O 1
ATOM 802 N N . PRO A 1 99 ? -1.754 12.977 -13.867 1 86.69 99 PRO A N 1
ATOM 803 C CA . PRO A 1 99 ? -1.149 11.867 -14.609 1 86.69 99 PRO A CA 1
ATOM 804 C C . PRO A 1 99 ? -1.541 11.859 -16.094 1 86.69 99 PRO A C 1
ATOM 806 O O . PRO A 1 99 ? -0.717 11.539 -16.953 1 86.69 99 PRO A O 1
ATOM 809 N N . ASP A 1 100 ? -2.734 12.273 -16.422 1 86.75 100 ASP A N 1
ATOM 810 C CA . ASP A 1 100 ? -3.225 12.141 -17.781 1 86.75 100 ASP A CA 1
ATOM 811 C C . ASP A 1 100 ? -2.891 13.383 -18.609 1 86.75 100 ASP A C 1
ATOM 813 O O . ASP A 1 100 ? -2.434 13.273 -19.75 1 86.75 100 ASP A O 1
ATOM 817 N N . SER A 1 101 ? -3.051 14.555 -18.062 1 86.31 101 SER A N 1
ATOM 818 C CA . SER A 1 101 ? -2.969 15.797 -18.828 1 86.31 101 SER A CA 1
ATOM 819 C C . SER A 1 101 ? -1.646 16.516 -18.578 1 86.31 101 SER A C 1
ATOM 821 O O . SER A 1 101 ? -1.293 17.438 -19.312 1 86.31 101 SER A O 1
ATOM 823 N N . ALA A 1 102 ? -0.902 16.156 -17.672 1 86.25 102 ALA A N 1
ATOM 824 C CA . ALA A 1 102 ? 0.346 16.812 -17.266 1 86.25 102 ALA A CA 1
ATOM 825 C C . ALA A 1 102 ? 0.105 18.25 -16.828 1 86.25 102 ALA A C 1
ATOM 827 O O . ALA A 1 102 ? 1.043 19.047 -16.766 1 86.25 102 ALA A O 1
ATOM 828 N N . GLU A 1 103 ? -1.071 18.484 -16.609 1 90.75 103 GLU A N 1
ATOM 829 C CA . GLU A 1 103 ? -1.378 19.812 -16.078 1 90.75 103 GLU A CA 1
ATOM 830 C C . GLU A 1 103 ? -0.95 19.938 -14.625 1 90.75 103 GLU A C 1
ATOM 832 O O . GLU A 1 103 ? -1.101 19 -13.844 1 90.75 103 GLU A O 1
ATOM 837 N N . GLU A 1 104 ? -0.476 21.125 -14.352 1 89.75 104 GLU A N 1
ATOM 838 C CA . GLU A 1 104 ? -0.09 21.359 -12.961 1 89.75 104 GLU A CA 1
ATOM 839 C C . GLU A 1 104 ? -1.311 21.391 -12.047 1 89.75 104 GLU A C 1
ATOM 841 O O . GLU A 1 104 ? -2.277 22.109 -12.32 1 89.75 104 GLU A O 1
ATOM 846 N N . MET A 1 105 ? -1.229 20.609 -11.016 1 87.25 105 MET A N 1
ATOM 847 C CA . MET A 1 105 ? -2.393 20.5 -10.141 1 87.25 105 MET A CA 1
ATOM 848 C C . MET A 1 105 ? -2.092 21.062 -8.758 1 87.25 105 MET A C 1
ATOM 850 O O . MET A 1 105 ? -3.004 21.484 -8.039 1 87.25 105 MET A O 1
ATOM 854 N N . GLY A 1 106 ? -0.824 20.969 -8.43 1 86.88 106 GLY A N 1
ATOM 855 C CA . GLY A 1 106 ? -0.474 21.422 -7.098 1 86.88 106 GLY A CA 1
ATOM 856 C C . GLY A 1 106 ? 1.022 21.469 -6.852 1 86.88 106 GLY A C 1
ATOM 857 O O . GLY A 1 106 ? 1.813 21.359 -7.793 1 86.88 106 GLY A O 1
ATOM 858 N N . LEU A 1 107 ? 1.359 21.797 -5.594 1 84.81 107 LEU A N 1
ATOM 859 C CA . LEU A 1 107 ? 2.752 21.953 -5.184 1 84.81 107 LEU A CA 1
ATOM 860 C C . LEU A 1 107 ? 3.033 21.141 -3.922 1 84.81 107 LEU A C 1
ATOM 862 O O . LEU A 1 107 ? 2.225 21.125 -2.99 1 84.81 107 LEU A O 1
ATOM 866 N N . ARG A 1 108 ? 4.16 20.422 -4.027 1 86.5 108 ARG A N 1
ATOM 867 C CA . ARG A 1 108 ? 4.68 19.766 -2.832 1 86.5 108 ARG A CA 1
ATOM 868 C C . ARG A 1 108 ? 5.84 20.562 -2.234 1 86.5 108 ARG A C 1
ATOM 870 O O . ARG A 1 108 ? 6.789 20.906 -2.939 1 86.5 108 ARG A O 1
ATOM 877 N N . ARG A 1 109 ? 5.742 20.828 -0.962 1 85 109 ARG A N 1
ATOM 878 C CA . ARG A 1 109 ? 6.824 21.469 -0.218 1 85 109 ARG A CA 1
ATOM 879 C C . ARG A 1 109 ? 7.336 20.562 0.893 1 85 109 ARG A C 1
ATOM 881 O O . ARG A 1 109 ? 6.613 19.672 1.36 1 85 109 ARG A O 1
ATOM 888 N N . SER A 1 110 ? 8.555 20.781 1.23 1 87 110 SER A N 1
ATOM 889 C CA . SER A 1 110 ? 9.164 19.938 2.258 1 87 110 SER A CA 1
ATOM 890 C C . SER A 1 110 ? 9.469 20.734 3.52 1 87 110 SER A C 1
ATOM 892 O O . SER A 1 110 ? 9.922 21.875 3.439 1 87 110 SER A O 1
ATOM 894 N N . LEU A 1 111 ? 9.164 20.188 4.625 1 86.06 111 LEU A N 1
ATOM 895 C CA . LEU A 1 111 ? 9.523 20.734 5.926 1 86.06 111 LEU A CA 1
ATOM 896 C C . LEU A 1 111 ? 10.445 19.797 6.684 1 86.06 111 LEU A C 1
ATOM 898 O O . LEU A 1 111 ? 10.344 18.578 6.547 1 86.06 111 LEU A O 1
ATOM 902 N N . VAL A 1 112 ? 11.266 20.438 7.434 1 88.44 112 VAL A N 1
ATOM 903 C CA . VAL A 1 112 ? 12.164 19.688 8.305 1 88.44 112 VAL A CA 1
ATOM 904 C C . VAL A 1 112 ? 11.945 20.109 9.758 1 88.44 112 VAL A C 1
ATOM 906 O O . VAL A 1 112 ? 11.781 21.297 10.047 1 88.44 112 VAL A O 1
ATOM 909 N N . TYR A 1 113 ? 12.039 19.109 10.617 1 89.75 113 TYR A N 1
ATOM 910 C CA . TYR A 1 113 ? 11.812 19.375 12.031 1 89.75 113 TYR A CA 1
ATOM 911 C C . TYR A 1 113 ? 13.102 19.812 12.719 1 89.75 113 TYR A C 1
ATOM 913 O O . TYR A 1 113 ? 14.164 19.219 12.508 1 89.75 113 TYR A O 1
ATOM 921 N N . HIS A 1 114 ? 13.016 20.906 13.438 1 93.44 114 HIS A N 1
ATOM 922 C CA . HIS A 1 114 ? 14.062 21.406 14.328 1 93.44 114 HIS A CA 1
ATOM 923 C C . HIS A 1 114 ? 13.656 21.266 15.789 1 93.44 114 HIS A C 1
ATOM 925 O O . HIS A 1 114 ? 12.57 21.703 16.172 1 93.44 114 HIS A O 1
ATOM 931 N N . LYS A 1 115 ? 14.461 20.594 16.469 1 95 115 LYS A N 1
ATOM 932 C CA . LYS A 1 115 ? 14.188 20.422 17.891 1 95 115 LYS A CA 1
ATOM 933 C C . LYS A 1 115 ? 14.852 21.5 18.734 1 95 115 LYS A C 1
ATOM 935 O O . LYS A 1 115 ? 16.031 21.828 18.516 1 95 115 LYS A O 1
ATOM 940 N N . GLY A 1 116 ? 14.078 21.953 19.719 1 93.62 116 GLY A N 1
ATOM 941 C CA . GLY A 1 116 ? 14.578 23.016 20.578 1 93.62 116 GLY A CA 1
ATOM 942 C C . GLY A 1 116 ? 13.969 24.375 20.25 1 93.62 116 GLY A C 1
ATOM 943 O O . GLY A 1 116 ? 13.133 24.484 19.344 1 93.62 116 GLY A O 1
ATOM 944 N N . ARG A 1 117 ? 14.258 25.328 21.188 1 84.81 117 ARG A N 1
ATOM 945 C CA . ARG A 1 117 ? 13.758 26.688 21 1 84.81 117 ARG A CA 1
ATOM 946 C C . ARG A 1 117 ? 14.883 27.641 20.609 1 84.81 117 ARG A C 1
ATOM 948 O O . ARG A 1 117 ? 16.016 27.484 21.062 1 84.81 117 ARG A O 1
ATOM 955 N N . GLN A 1 118 ? 14.578 28.688 19.812 1 73.19 118 GLN A N 1
ATOM 956 C CA . GLN A 1 118 ? 15.43 29.812 19.469 1 73.19 118 GLN A CA 1
ATOM 957 C C . GLN A 1 118 ? 16.812 29.344 19 1 73.19 118 GLN A C 1
ATOM 959 O O . GLN A 1 118 ? 16.906 28.422 18.188 1 73.19 118 GLN A O 1
ATOM 964 N N . ARG A 1 119 ? 17.875 29.984 19.469 1 79.88 119 ARG A N 1
ATOM 965 C CA . ARG A 1 119 ? 19.266 29.844 19.047 1 79.88 119 ARG A CA 1
ATOM 966 C C . ARG A 1 119 ? 19.812 28.469 19.422 1 79.88 119 ARG A C 1
ATOM 968 O O . ARG A 1 119 ? 20.812 28.016 18.875 1 79.88 119 ARG A O 1
ATOM 975 N N . ASP A 1 120 ? 19 27.734 20.188 1 89.44 120 ASP A N 1
ATOM 976 C CA . ASP A 1 120 ? 19.516 26.438 20.641 1 89.44 120 ASP A CA 1
ATOM 977 C C . ASP A 1 120 ? 18.859 25.297 19.875 1 89.44 120 ASP A C 1
ATOM 979 O O . ASP A 1 120 ? 19.047 24.125 20.234 1 89.44 120 ASP A O 1
ATOM 983 N N . ALA A 1 121 ? 18.188 25.656 18.812 1 92.5 121 ALA A N 1
ATOM 984 C CA . ALA A 1 121 ? 17.5 24.594 18.078 1 92.5 121 ALA A CA 1
ATOM 985 C C . ALA A 1 121 ? 18.453 23.859 17.125 1 92.5 121 ALA A C 1
ATOM 987 O O . ALA A 1 121 ? 19.391 24.453 16.609 1 92.5 121 ALA A O 1
ATOM 988 N N . HIS A 1 122 ? 18.297 22.484 16.953 1 94.94 122 HIS A N 1
ATOM 989 C CA . HIS A 1 122 ? 19.094 21.719 15.992 1 94.94 122 HIS A CA 1
ATOM 990 C C . HIS A 1 122 ? 18.188 21 14.992 1 94.94 122 HIS A C 1
ATOM 992 O O . HIS A 1 122 ? 17.109 20.531 15.352 1 94.94 122 HIS A O 1
ATOM 998 N N . ARG A 1 123 ? 18.812 20.844 13.836 1 92.81 123 ARG A N 1
ATOM 999 C CA . ARG A 1 123 ? 18.125 20.172 12.734 1 92.81 123 ARG A CA 1
ATOM 1000 C C . ARG A 1 123 ? 18.078 18.672 12.953 1 92.81 123 ARG A C 1
ATOM 1002 O O . ARG A 1 123 ? 19.078 18.062 13.352 1 92.81 123 ARG A O 1
ATOM 1009 N N . THR A 1 124 ? 16.891 18.062 12.711 1 91.44 124 THR A N 1
ATOM 1010 C CA . THR A 1 124 ? 16.766 16.609 12.812 1 91.44 124 THR A CA 1
ATOM 1011 C C . THR A 1 124 ? 16.625 15.984 11.43 1 91.44 124 THR A C 1
ATOM 1013 O O . THR A 1 124 ? 16.719 16.672 10.414 1 91.44 124 THR A O 1
ATOM 1016 N N . ASN A 1 125 ? 16.406 14.664 11.445 1 87.94 125 ASN A N 1
ATOM 1017 C CA . ASN A 1 125 ? 16.203 13.953 10.188 1 87.94 125 ASN A CA 1
ATOM 1018 C C . ASN A 1 125 ? 14.719 13.703 9.914 1 87.94 125 ASN A C 1
ATOM 1020 O O . ASN A 1 125 ? 14.367 12.914 9.039 1 87.94 125 ASN A O 1
ATOM 1024 N N . LEU A 1 126 ? 13.93 14.367 10.641 1 86.44 126 LEU A N 1
ATOM 1025 C CA . LEU A 1 126 ? 12.492 14.203 10.461 1 86.44 126 LEU A CA 1
ATOM 1026 C C . LEU A 1 126 ? 11.945 15.219 9.461 1 86.44 126 LEU A C 1
ATOM 1028 O O . LEU A 1 126 ? 12.203 16.422 9.586 1 86.44 126 LEU A O 1
ATOM 1032 N N . GLY A 1 127 ? 11.312 14.586 8.422 1 86.19 127 GLY A N 1
ATOM 1033 C CA . GLY A 1 127 ? 10.773 15.438 7.375 1 86.19 127 GLY A CA 1
ATOM 1034 C C . GLY A 1 127 ? 9.281 15.234 7.148 1 86.19 127 GLY A C 1
ATOM 1035 O O . GLY A 1 127 ? 8.734 14.188 7.504 1 86.19 127 GLY A O 1
ATOM 1036 N N . MET A 1 128 ? 8.711 16.297 6.551 1 86.81 128 MET A N 1
ATOM 1037 C CA . MET A 1 128 ? 7.305 16.219 6.164 1 86.81 128 MET A CA 1
ATOM 1038 C C . MET A 1 128 ? 7.066 16.922 4.836 1 86.81 128 MET A C 1
ATOM 1040 O O . MET A 1 128 ? 7.816 17.828 4.469 1 86.81 128 MET A O 1
ATOM 1044 N N . HIS A 1 129 ? 6.039 16.453 4.191 1 87.12 129 HIS A N 1
ATOM 1045 C CA . HIS A 1 129 ? 5.629 17.125 2.957 1 87.12 129 HIS A CA 1
ATOM 1046 C C . HIS A 1 129 ? 4.273 17.812 3.125 1 87.12 129 HIS A C 1
ATOM 1048 O O . HIS A 1 129 ? 3.375 17.266 3.771 1 87.12 129 HIS A O 1
ATOM 1054 N N . ILE A 1 130 ? 4.246 18.969 2.52 1 84.56 130 ILE A N 1
ATOM 1055 C CA . ILE A 1 130 ? 2.982 19.703 2.432 1 84.56 130 ILE A CA 1
ATOM 1056 C C . ILE A 1 130 ? 2.52 19.75 0.978 1 84.56 130 ILE A C 1
ATOM 1058 O O . ILE A 1 130 ? 3.324 19.984 0.072 1 84.56 130 ILE A O 1
ATOM 1062 N N . TYR A 1 131 ? 1.224 19.516 0.839 1 86.12 131 TYR A N 1
ATOM 1063 C CA . TYR A 1 131 ? 0.642 19.562 -0.498 1 86.12 131 TYR A CA 1
ATOM 1064 C C . TYR A 1 131 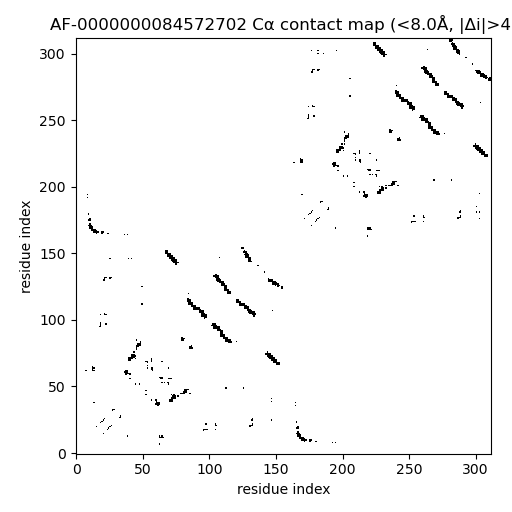? -0.394 20.672 -0.61 1 86.12 131 TYR A C 1
ATOM 1066 O O . TYR A 1 131 ? -1.277 20.781 0.242 1 86.12 131 TYR A O 1
ATOM 1074 N N . ASN A 1 132 ? -0.23 21.438 -1.69 1 82.25 132 ASN A N 1
ATOM 1075 C CA . ASN A 1 132 ? -1.176 22.516 -1.974 1 82.25 132 ASN A CA 1
ATOM 1076 C C . ASN A 1 132 ? -1.762 22.391 -3.377 1 82.25 132 ASN A C 1
ATOM 1078 O O . ASN A 1 132 ? -1.068 21.984 -4.309 1 82.25 132 ASN A O 1
ATOM 1082 N N . LEU A 1 133 ? -3.023 22.766 -3.473 1 80.94 133 LEU A N 1
ATOM 1083 C CA . LEU A 1 133 ? -3.648 22.844 -4.789 1 80.94 133 LEU A CA 1
ATOM 1084 C C . LEU A 1 133 ? -3.289 24.156 -5.488 1 80.94 133 LEU A C 1
ATOM 1086 O O . LEU A 1 133 ? -3.131 25.188 -4.832 1 80.94 133 LEU A O 1
ATOM 1090 N N . ASN A 1 134 ? -3.014 24.062 -6.926 1 74.19 134 ASN A N 1
ATOM 1091 C CA . ASN A 1 134 ? -2.752 25.281 -7.688 1 74.19 134 ASN A CA 1
ATOM 1092 C C . ASN A 1 134 ? -4 26.141 -7.801 1 74.19 134 ASN A C 1
ATOM 1094 O O . ASN A 1 134 ? -3.961 27.219 -8.391 1 74.19 134 ASN A O 1
ATOM 1098 N N . SER A 1 135 ? -5.148 25.891 -7.5 1 55.28 135 SER A N 1
ATOM 1099 C CA . SER A 1 135 ? -6.27 26.766 -7.793 1 55.28 135 SER A CA 1
ATOM 1100 C C . SER A 1 135 ? -5.91 28.234 -7.52 1 55.28 135 SER A C 1
ATOM 1102 O O . SER A 1 135 ? -5.039 28.516 -6.695 1 55.28 135 SER A O 1
ATOM 1104 N N . ASN A 1 136 ? -6.285 29.172 -8.711 1 45.53 136 ASN A N 1
ATOM 1105 C CA . ASN A 1 136 ? -6.508 30.609 -8.531 1 45.53 136 ASN A CA 1
ATOM 1106 C C . ASN A 1 136 ? -6.969 30.938 -7.117 1 45.53 136 ASN A C 1
ATOM 1108 O O . ASN A 1 136 ? -7.504 32.031 -6.867 1 45.53 136 ASN A O 1
ATOM 1112 N N . VAL A 1 137 ? -7.375 30.141 -6.516 1 41.91 137 VAL A N 1
ATOM 1113 C CA . VAL A 1 137 ? -7.859 30.562 -5.211 1 41.91 137 VAL A CA 1
ATOM 1114 C C . VAL A 1 137 ? -6.723 31.234 -4.434 1 41.91 137 VAL A C 1
ATOM 1116 O O . VAL A 1 137 ? -5.59 30.75 -4.441 1 41.91 137 VAL A O 1
ATOM 1119 N N . SER A 1 138 ? -6.766 32.562 -4.305 1 35.88 138 SER A N 1
ATOM 1120 C CA . SER A 1 138 ? -5.93 33.562 -3.637 1 35.88 138 SER A CA 1
ATOM 1121 C C . SER A 1 138 ? -5.102 32.938 -2.523 1 35.88 138 SER A C 1
ATOM 1123 O O . SER A 1 138 ? -5.562 32 -1.846 1 35.88 138 SER A O 1
ATOM 1125 N N . ASP A 1 139 ? -3.77 33.062 -2.633 1 38.62 139 ASP A N 1
ATOM 1126 C CA . ASP A 1 139 ? -2.814 32.906 -1.542 1 38.62 139 ASP A CA 1
ATOM 1127 C C . ASP A 1 139 ? -3.512 32.969 -0.186 1 38.62 139 ASP A C 1
ATOM 1129 O O . ASP A 1 139 ? -3.004 32.469 0.81 1 38.62 139 ASP A O 1
ATOM 1133 N N . SER A 1 140 ? -4.309 34.031 -0.083 1 37.94 140 SER A N 1
ATOM 1134 C CA . SER A 1 140 ? -4.867 34.438 1.204 1 37.94 140 SER A CA 1
ATOM 1135 C C . SER A 1 140 ? -5.691 33.312 1.819 1 37.94 140 SER A C 1
ATOM 1137 O O . SER A 1 140 ? -5.746 33.156 3.043 1 37.94 140 SER A O 1
ATOM 1139 N N . GLU A 1 141 ? -6.879 32.906 1.154 1 35.62 141 GLU A N 1
ATOM 1140 C CA . GLU A 1 141 ? -7.805 31.922 1.702 1 35.62 141 GLU A CA 1
ATOM 1141 C C . GLU A 1 141 ? -7.324 30.516 1.423 1 35.62 141 GLU A C 1
ATOM 1143 O O . GLU A 1 141 ? -8.078 29.547 1.599 1 35.62 141 GLU A O 1
ATOM 1148 N N . ILE A 1 142 ? -6.691 30.344 0.371 1 36.56 142 ILE A N 1
ATOM 1149 C CA . ILE A 1 142 ? -6.066 29.031 0.234 1 36.56 142 ILE A CA 1
ATOM 1150 C C . ILE A 1 142 ? -5.57 28.547 1.596 1 36.56 142 ILE A C 1
ATOM 1152 O O . ILE A 1 142 ? -4.598 29.078 2.133 1 36.56 142 ILE A O 1
ATOM 1156 N N . LEU A 1 143 ? -6.473 28.656 2.531 1 33.53 143 LEU A N 1
ATOM 1157 C CA . LEU A 1 143 ? -6.191 27.922 3.764 1 33.53 143 LEU A CA 1
ATOM 1158 C C . LEU A 1 143 ? -5.152 26.828 3.525 1 33.53 143 LEU A C 1
ATOM 1160 O O . LEU A 1 143 ? -4.934 26.422 2.387 1 33.53 143 LEU A O 1
ATOM 1164 N N . ASP A 1 144 ? -4.852 26.266 4.785 1 32.09 144 ASP A N 1
ATOM 1165 C CA . ASP A 1 144 ? -3.801 25.391 5.301 1 32.09 144 ASP A CA 1
ATOM 1166 C C . ASP A 1 144 ? -3.621 24.172 4.41 1 32.09 144 ASP A C 1
ATOM 1168 O O . ASP A 1 144 ? -4.602 23.578 3.951 1 32.09 144 ASP A O 1
ATOM 1172 N N . PRO A 1 145 ? -2.465 24.109 3.787 1 39.78 145 PRO A N 1
ATOM 1173 C CA . PRO A 1 145 ? -1.805 22.953 3.193 1 39.78 145 PRO A CA 1
ATOM 1174 C C . PRO A 1 145 ? -2.305 21.625 3.771 1 39.78 145 PRO A C 1
ATOM 1176 O O . PRO A 1 145 ? -1.941 20.562 3.279 1 39.78 145 PRO A O 1
ATOM 1179 N N . VAL A 1 146 ? -2.949 21.609 5.012 1 36.97 146 VAL A N 1
ATOM 1180 C CA . VAL A 1 146 ? -2.264 20.688 5.926 1 36.97 146 VAL A CA 1
ATOM 1181 C C . VAL A 1 146 ? -1.951 19.375 5.211 1 36.97 146 VAL A C 1
ATOM 1183 O O . VAL A 1 146 ? -1.16 18.578 5.703 1 36.97 146 VAL A O 1
ATOM 1186 N N . LEU A 1 147 ? -2.676 18.828 4.164 1 42.81 147 LEU A N 1
ATOM 1187 C CA . LEU A 1 147 ? -2.631 17.391 4.48 1 42.81 147 LEU A CA 1
ATOM 1188 C C . LEU A 1 147 ? -1.224 16.844 4.297 1 42.81 147 LEU A C 1
ATOM 1190 O O . LEU A 1 147 ? -0.874 16.375 3.209 1 42.81 147 LEU A O 1
ATOM 1194 N N . ASP A 1 148 ? -0.048 17.672 4.285 1 40.5 148 ASP A N 1
ATOM 1195 C CA . ASP A 1 148 ? 1.19 17.109 3.754 1 40.5 148 ASP A CA 1
ATOM 1196 C C . ASP A 1 148 ? 1.63 15.891 4.559 1 40.5 148 ASP A C 1
ATOM 1198 O O . ASP A 1 148 ? 2.826 15.664 4.746 1 40.5 148 ASP A O 1
ATOM 1202 N N . PHE A 1 149 ? 0.895 15.375 5.625 1 39.5 149 PHE A N 1
ATOM 1203 C CA . PHE A 1 149 ? 1.877 14.594 6.367 1 39.5 149 PHE A CA 1
ATOM 1204 C C . PHE A 1 149 ? 2.516 13.539 5.473 1 39.5 149 PHE A C 1
ATOM 1206 O O . PHE A 1 149 ? 1.813 12.766 4.82 1 39.5 149 PHE A O 1
ATOM 1213 N N . SER A 1 150 ? 3.689 14.055 4.754 1 34.81 150 SER A N 1
ATOM 1214 C CA . SER A 1 150 ? 4.637 13.188 4.059 1 34.81 150 SER A CA 1
ATOM 1215 C C . SER A 1 150 ? 5.016 11.984 4.914 1 34.81 150 SER A C 1
ATOM 1217 O O . SER A 1 150 ? 4.898 12.023 6.141 1 34.81 150 SER A O 1
ATOM 1219 N N . SER A 1 151 ? 5.059 10.914 4.238 1 34.19 151 SER A N 1
ATOM 1220 C CA . SER A 1 151 ? 5.762 9.688 4.605 1 34.19 151 SER A CA 1
ATOM 1221 C C . SER A 1 151 ? 7.105 9.992 5.254 1 34.19 151 SER A C 1
ATOM 1223 O O . SER A 1 151 ? 7.852 10.852 4.777 1 34.19 151 SER A O 1
ATOM 1225 N N . PHE A 1 152 ? 7.191 10.203 6.547 1 32.59 152 PHE A N 1
ATOM 1226 C CA . PHE A 1 152 ? 8.523 10.141 7.133 1 32.59 152 PHE A CA 1
ATOM 1227 C C . PHE A 1 152 ? 9.375 9.086 6.441 1 32.59 152 PHE A C 1
ATOM 1229 O O . PHE A 1 152 ? 9.109 7.887 6.574 1 32.59 152 PHE A O 1
ATOM 1236 N N . ALA A 1 153 ? 9.516 9.219 5.164 1 30.78 153 ALA A N 1
ATOM 1237 C CA . ALA A 1 153 ? 10.555 8.375 4.586 1 30.78 153 ALA A CA 1
ATOM 1238 C C . ALA A 1 153 ? 11.852 8.461 5.387 1 30.78 153 ALA A C 1
ATOM 1240 O O . ALA A 1 153 ? 12.156 9.508 5.973 1 30.78 153 ALA A O 1
ATOM 1241 N N . SER A 1 154 ? 12.266 7.387 5.926 1 27.09 154 SER A N 1
ATOM 1242 C CA . SER A 1 154 ? 13.648 7.375 6.391 1 27.09 154 SER A CA 1
ATOM 1243 C C . SER A 1 154 ? 14.555 8.156 5.449 1 27.09 154 SER A C 1
ATOM 1245 O O . SER A 1 154 ? 14.43 8.047 4.227 1 27.09 154 SER A O 1
ATOM 1247 N N . PRO A 1 155 ? 15.188 9.375 5.988 1 25.16 155 PRO A N 1
ATOM 1248 C CA . PRO A 1 155 ? 16.281 9.969 5.199 1 25.16 155 PRO A CA 1
ATOM 1249 C C . PRO A 1 155 ? 17.156 8.922 4.523 1 25.16 155 PRO A C 1
ATOM 1251 O O . PRO A 1 155 ? 17.5 7.91 5.145 1 25.16 155 PRO A O 1
ATOM 1254 N N . ASN A 1 156 ? 16.906 8.531 3.133 1 21.38 156 ASN A N 1
ATOM 1255 C CA . ASN A 1 156 ? 18.156 7.953 2.656 1 21.38 156 ASN A CA 1
ATOM 1256 C C . ASN A 1 156 ? 19.344 8.859 2.961 1 21.38 156 ASN A C 1
ATOM 1258 O O . ASN A 1 156 ? 19.266 10.07 2.768 1 21.38 156 ASN A O 1
ATOM 1262 N N . MET B 1 1 ? -31.031 -5.305 -4.656 1 19.84 1 MET B N 1
ATOM 1263 C CA . MET B 1 1 ? -30.625 -4.004 -4.133 1 19.84 1 MET B CA 1
ATOM 1264 C C . MET B 1 1 ? -29.094 -3.891 -4.074 1 19.84 1 MET B C 1
ATOM 1266 O O . MET B 1 1 ? -28.453 -4.625 -3.33 1 19.84 1 MET B O 1
ATOM 1270 N N . ALA B 1 2 ? -28.312 -3.881 -5.098 1 29.56 2 ALA B N 1
ATOM 1271 C CA . ALA B 1 2 ? -26.906 -4.141 -5.371 1 29.56 2 ALA B CA 1
ATOM 1272 C C . ALA B 1 2 ? -26 -3.412 -4.375 1 29.56 2 ALA B C 1
ATOM 1274 O O . ALA B 1 2 ? -26.156 -2.207 -4.16 1 29.56 2 ALA B O 1
ATOM 1275 N N . GLU B 1 3 ? -25.766 -3.893 -3.178 1 34.66 3 GLU B N 1
ATOM 1276 C CA . GLU B 1 3 ? -25.062 -3.25 -2.072 1 34.66 3 GLU B CA 1
ATOM 1277 C C . GLU B 1 3 ? -24.031 -2.246 -2.582 1 34.66 3 GLU B C 1
ATOM 1279 O O . GLU B 1 3 ? -23.203 -2.58 -3.43 1 34.66 3 GLU B O 1
ATOM 1284 N N . SER B 1 4 ? -24.422 -1.105 -2.91 1 38.91 4 SER B N 1
ATOM 1285 C CA . SER B 1 4 ? -23.688 -0.005 -3.529 1 38.91 4 SER B CA 1
ATOM 1286 C C . SER B 1 4 ? -22.203 -0.066 -3.186 1 38.91 4 SER B C 1
ATOM 1288 O O . SER B 1 4 ? -21.828 0.041 -2.016 1 38.91 4 SER B O 1
ATOM 1290 N N . MET B 1 5 ? -21.484 -1.152 -3.453 1 43.09 5 MET B N 1
ATOM 1291 C CA . MET B 1 5 ? -20.109 -1.508 -3.135 1 43.09 5 MET B CA 1
ATOM 1292 C C . MET B 1 5 ? -19.266 -0.259 -2.889 1 43.09 5 MET B C 1
ATOM 1294 O O . MET B 1 5 ? -19.031 0.525 -3.811 1 43.09 5 MET B O 1
ATOM 1298 N N . GLU B 1 6 ? -19.656 0.448 -1.959 1 52 6 GLU B N 1
ATOM 1299 C CA . GLU B 1 6 ? -18.953 1.679 -1.621 1 52 6 GLU B CA 1
ATOM 1300 C C . GLU B 1 6 ? -17.484 1.607 -2.041 1 52 6 GLU B C 1
ATOM 1302 O O . GLU B 1 6 ? -16.781 0.636 -1.73 1 52 6 GLU B O 1
ATOM 1307 N N . ALA B 1 7 ? -17.094 2.205 -3.178 1 70.19 7 ALA B N 1
ATOM 1308 C CA . ALA B 1 7 ? -15.789 2.361 -3.811 1 70.19 7 ALA B CA 1
ATOM 1309 C C . ALA B 1 7 ? -14.695 2.602 -2.768 1 70.19 7 ALA B C 1
ATOM 1311 O O . ALA B 1 7 ? -14.945 3.238 -1.74 1 70.19 7 ALA B O 1
ATOM 1312 N N . TRP B 1 8 ? -13.805 1.675 -2.691 1 79.56 8 TRP B N 1
ATOM 1313 C CA . TRP B 1 8 ? -12.648 1.852 -1.818 1 79.56 8 TRP B CA 1
ATOM 1314 C C . TRP B 1 8 ? -12.07 3.258 -1.955 1 79.56 8 TRP B C 1
ATOM 1316 O O . TRP B 1 8 ? -12.094 3.84 -3.041 1 79.56 8 TRP B O 1
ATOM 1326 N N . PRO B 1 9 ? -11.797 3.766 -0.842 1 87.06 9 PRO B N 1
ATOM 1327 C CA . PRO B 1 9 ? -11.156 5.078 -0.938 1 87.06 9 PRO B CA 1
ATOM 1328 C C . PRO B 1 9 ? -9.992 5.098 -1.918 1 87.06 9 PRO B C 1
ATOM 1330 O O . PRO B 1 9 ? -9.234 4.121 -2.004 1 87.06 9 PRO B O 1
ATOM 1333 N N . VAL B 1 10 ? -9.898 6.215 -2.594 1 89.69 10 VAL B N 1
ATOM 1334 C CA . VAL B 1 10 ? -8.789 6.418 -3.52 1 89.69 10 VAL B CA 1
ATOM 1335 C C . VAL B 1 10 ? -7.461 6.34 -2.762 1 89.69 10 VAL B C 1
ATOM 1337 O O . VAL B 1 10 ? -7.324 6.918 -1.68 1 89.69 10 VAL B O 1
ATOM 1340 N N . GLY B 1 11 ? -6.523 5.484 -3.33 1 91 11 GLY B N 1
ATOM 1341 C CA . GLY B 1 11 ? -5.211 5.387 -2.717 1 91 11 GLY B CA 1
ATOM 1342 C C . GLY B 1 11 ? -5.027 4.125 -1.896 1 91 11 GLY B C 1
ATOM 1343 O O . GLY B 1 11 ? -3.914 3.812 -1.467 1 91 11 GLY B O 1
ATOM 1344 N N . LEU B 1 12 ? -6.102 3.383 -1.671 1 90.94 12 LEU B N 1
ATOM 1345 C CA . LEU B 1 12 ? -5.957 2.088 -1.016 1 90.94 12 LEU B CA 1
ATOM 1346 C C . LEU B 1 12 ? -5.34 1.064 -1.963 1 90.94 12 LEU B C 1
ATOM 1348 O O . LEU B 1 12 ? -5.719 0.989 -3.135 1 90.94 12 LEU B O 1
ATOM 1352 N N . ARG B 1 13 ? -4.43 0.427 -1.418 1 91.19 13 ARG B N 1
ATOM 1353 C CA . ARG B 1 13 ? -3.719 -0.591 -2.186 1 91.19 13 ARG B CA 1
ATOM 1354 C C . ARG B 1 13 ? -3.52 -1.859 -1.362 1 91.19 13 ARG B C 1
ATOM 1356 O O . ARG B 1 13 ? -3.332 -1.792 -0.145 1 91.19 13 ARG B O 1
ATOM 1363 N N . PHE B 1 14 ? -3.633 -2.924 -1.998 1 90.19 14 PHE B N 1
ATOM 1364 C CA . PHE B 1 14 ? -3.344 -4.195 -1.342 1 90.19 14 PHE B CA 1
ATOM 1365 C C . PHE B 1 14 ? -1.857 -4.52 -1.419 1 90.19 14 PHE B C 1
ATOM 1367 O O . PHE B 1 14 ? -1.364 -4.953 -2.463 1 90.19 14 PHE B O 1
ATOM 1374 N N . LYS B 1 15 ? -1.175 -4.273 -0.366 1 88.69 15 LYS B N 1
ATOM 1375 C CA . LYS B 1 15 ? 0.264 -4.48 -0.238 1 88.69 15 LYS B CA 1
ATOM 1376 C C . LYS B 1 15 ? 0.589 -5.32 0.994 1 88.69 15 LYS B C 1
ATOM 1378 O O . LYS B 1 15 ? 1.284 -4.859 1.901 1 88.69 15 LYS B O 1
ATOM 1383 N N . PRO B 1 16 ? 0.267 -6.598 0.963 1 89.69 16 PRO B N 1
ATOM 1384 C CA . PRO B 1 16 ? 0.507 -7.449 2.133 1 89.69 16 PRO B CA 1
ATOM 1385 C C . PRO B 1 16 ? 1.982 -7.793 2.318 1 89.69 16 PRO B C 1
ATOM 1387 O O . PRO B 1 16 ? 2.723 -7.902 1.338 1 89.69 16 PRO B O 1
ATOM 1390 N N . THR B 1 17 ? 2.371 -7.934 3.596 1 87.69 17 THR B N 1
ATOM 1391 C CA . THR B 1 17 ? 3.67 -8.531 3.889 1 87.69 17 THR B CA 1
ATOM 1392 C C . THR B 1 17 ? 3.635 -10.039 3.672 1 87.69 17 THR B C 1
ATOM 1394 O O . THR B 1 17 ? 2.559 -10.633 3.555 1 87.69 17 THR B O 1
ATOM 1397 N N . GLU B 1 18 ? 4.805 -10.594 3.65 1 87.25 18 GLU B N 1
ATOM 1398 C CA . GLU B 1 18 ? 4.871 -12.039 3.451 1 87.25 18 GLU B CA 1
ATOM 1399 C C . GLU B 1 18 ? 4.215 -12.789 4.613 1 87.25 18 GLU B C 1
ATOM 1401 O O . GLU B 1 18 ? 3.57 -13.812 4.41 1 87.25 18 GLU B O 1
ATOM 1406 N N . ASP B 1 19 ? 4.383 -12.273 5.762 1 89.19 19 ASP B N 1
ATOM 1407 C CA . ASP B 1 19 ? 3.77 -12.93 6.91 1 89.19 19 ASP B CA 1
ATOM 1408 C C . ASP B 1 19 ? 2.248 -12.82 6.859 1 89.19 19 ASP B C 1
ATOM 1410 O O . ASP B 1 19 ? 1.537 -13.719 7.316 1 89.19 19 ASP B O 1
ATOM 1414 N N . GLU B 1 20 ? 1.765 -11.742 6.363 1 89.56 20 GLU B N 1
ATOM 1415 C CA . GLU B 1 20 ? 0.324 -11.586 6.191 1 89.56 20 GLU B CA 1
ATOM 1416 C C . GLU B 1 20 ? -0.205 -12.508 5.102 1 89.56 20 GLU B C 1
ATOM 1418 O O . GLU B 1 20 ? -1.295 -13.07 5.227 1 89.56 20 GLU B O 1
ATOM 1423 N N . LEU B 1 21 ? 0.534 -12.656 4.059 1 88.62 21 LEU B N 1
ATOM 1424 C CA . LEU B 1 21 ? 0.141 -13.531 2.963 1 88.62 21 LEU B CA 1
ATOM 1425 C C . LEU B 1 21 ? 0.024 -14.977 3.438 1 88.62 21 LEU B C 1
ATOM 1427 O O . LEU B 1 21 ? -0.978 -15.648 3.168 1 88.62 21 LEU B O 1
ATOM 1431 N N . VAL B 1 22 ? 1.019 -15.391 4.137 1 87.12 22 VAL B N 1
ATOM 1432 C CA . VAL B 1 22 ? 1.093 -16.797 4.535 1 87.12 22 VAL B CA 1
ATOM 1433 C C . VAL B 1 22 ? 0.259 -17.016 5.793 1 87.12 22 VAL B C 1
ATOM 1435 O O . VAL B 1 22 ? -0.61 -17.891 5.82 1 87.12 22 VAL B O 1
ATOM 1438 N N . GLY B 1 23 ? 0.49 -16.203 6.754 1 87.25 23 GLY B N 1
ATOM 1439 C CA . GLY B 1 23 ? -0.102 -16.422 8.062 1 87.25 23 GLY B CA 1
ATOM 1440 C C . GLY B 1 23 ? -1.585 -16.094 8.109 1 87.25 23 GLY B C 1
ATOM 1441 O O . GLY B 1 23 ? -2.312 -16.625 8.953 1 87.25 23 GLY B O 1
ATOM 1442 N N . HIS B 1 24 ? -2.004 -15.32 7.227 1 89.75 24 HIS B N 1
ATOM 1443 C CA . HIS B 1 24 ? -3.414 -14.945 7.246 1 89.75 24 HIS B CA 1
ATOM 1444 C C . HIS B 1 24 ? -4.137 -15.453 6 1 89.75 24 HIS B C 1
ATOM 1446 O O . HIS B 1 24 ? -5.02 -16.312 6.098 1 89.75 24 HIS B O 1
ATOM 1452 N N . HIS B 1 25 ? -3.766 -14.961 4.895 1 88.5 25 HIS B N 1
ATOM 1453 C CA . HIS B 1 25 ? -4.535 -15.227 3.686 1 88.5 25 HIS B CA 1
ATOM 1454 C C . HIS B 1 25 ? -4.453 -16.688 3.285 1 88.5 25 HIS B C 1
ATOM 1456 O O . HIS B 1 25 ? -5.48 -17.328 3.031 1 88.5 25 HIS B O 1
ATOM 1462 N N . LEU B 1 26 ? -3.227 -17.172 3.172 1 85.56 26 LEU B N 1
ATOM 1463 C CA . LEU B 1 26 ? -3.066 -18.562 2.775 1 85.56 26 LEU B CA 1
ATOM 1464 C C . LEU B 1 26 ? -3.666 -19.5 3.822 1 85.56 26 LEU B C 1
ATOM 1466 O O . LEU B 1 26 ? -4.328 -20.484 3.477 1 85.56 26 LEU B O 1
ATOM 1470 N N . THR B 1 27 ? -3.373 -19.234 5.012 1 84.56 27 THR B N 1
ATOM 1471 C CA . THR B 1 27 ? -3.902 -20.047 6.102 1 84.56 27 THR B CA 1
ATOM 1472 C C . THR B 1 27 ? -5.43 -20.078 6.059 1 84.56 27 THR B C 1
ATOM 1474 O O . THR B 1 27 ? -6.031 -21.141 6.16 1 84.56 27 THR B O 1
ATOM 1477 N N . LYS B 1 28 ? -6.055 -18.984 5.871 1 85.69 28 LYS B N 1
ATOM 1478 C CA . LYS B 1 28 ? -7.512 -18.922 5.797 1 85.69 28 LYS B CA 1
ATOM 1479 C C . LYS B 1 28 ? -8.031 -19.688 4.582 1 85.69 28 LYS B C 1
ATOM 1481 O O . LYS B 1 28 ? -9.047 -20.375 4.668 1 85.69 28 LYS B O 1
ATOM 1486 N N . LYS B 1 29 ? -7.336 -19.453 3.531 1 84.06 29 LYS B N 1
ATOM 1487 C CA . LYS B 1 29 ? -7.73 -20.156 2.316 1 84.06 29 LYS B CA 1
ATOM 1488 C C . LYS B 1 29 ? -7.695 -21.672 2.527 1 84.06 29 LYS B C 1
ATOM 1490 O O . LYS B 1 29 ? -8.633 -22.375 2.145 1 84.06 29 LYS B O 1
ATOM 1495 N N . LEU B 1 30 ? -6.664 -22.141 3.119 1 81.62 30 LEU B N 1
ATOM 1496 C CA . LEU B 1 30 ? -6.484 -23.578 3.32 1 81.62 30 LEU B CA 1
ATOM 1497 C C . LEU B 1 30 ? -7.496 -24.109 4.324 1 81.62 30 LEU B C 1
ATOM 1499 O O . LEU B 1 30 ? -7.883 -25.281 4.254 1 81.62 30 LEU B O 1
ATOM 1503 N N . ARG B 1 31 ? -7.93 -23.266 5.16 1 82.88 31 ARG B N 1
ATOM 1504 C CA . ARG B 1 31 ? -8.93 -23.672 6.141 1 82.88 31 ARG B CA 1
ATOM 1505 C C . ARG B 1 31 ? -10.336 -23.594 5.555 1 82.88 31 ARG B C 1
ATOM 1507 O O . ARG B 1 31 ? -11.312 -23.953 6.219 1 82.88 31 ARG B O 1
ATOM 1514 N N . GLY B 1 32 ? -10.453 -23.109 4.379 1 80.88 32 GLY B N 1
ATOM 1515 C CA . GLY B 1 32 ? -11.742 -23.016 3.713 1 80.88 32 GLY B CA 1
ATOM 1516 C C . GLY B 1 32 ? -12.602 -21.859 4.215 1 80.88 32 GLY B C 1
ATOM 1517 O O . GLY B 1 32 ? -13.828 -21.922 4.137 1 80.88 32 GLY B O 1
ATOM 1518 N N . GLU B 1 33 ? -11.969 -20.906 4.773 1 81.44 33 GLU B N 1
ATOM 1519 C CA . GLU B 1 33 ? -12.703 -19.75 5.281 1 81.44 33 GLU B CA 1
ATOM 1520 C C . GLU B 1 33 ? -12.984 -18.734 4.164 1 81.44 33 GLU B C 1
ATOM 1522 O O . GLU B 1 33 ? -12.086 -18.391 3.396 1 81.44 33 GLU B O 1
ATOM 1527 N N . MET B 1 34 ? -14.211 -18.453 4.113 1 71.81 34 MET B N 1
ATOM 1528 C CA . MET B 1 34 ? -14.625 -17.531 3.055 1 71.81 34 MET B CA 1
ATOM 1529 C C . MET B 1 34 ? -14.555 -16.094 3.535 1 71.81 34 MET B C 1
ATOM 1531 O O . MET B 1 34 ? -14.938 -15.797 4.668 1 71.81 34 MET B O 1
ATOM 1535 N N . GLU B 1 35 ? -13.938 -15.305 2.617 1 75.94 35 GLU B N 1
ATOM 1536 C CA . GLU B 1 35 ? -13.922 -13.875 2.926 1 75.94 35 GLU B CA 1
ATOM 1537 C C . GLU B 1 35 ? -14.969 -13.125 2.113 1 75.94 35 GLU B C 1
ATOM 1539 O O . GLU B 1 35 ? -15.289 -13.508 0.988 1 75.94 35 GLU B O 1
ATOM 1544 N N . THR B 1 36 ? -15.562 -12.125 2.742 1 78.25 36 THR B N 1
ATOM 1545 C CA . THR B 1 36 ? -16.578 -11.32 2.086 1 78.25 36 THR B CA 1
ATOM 1546 C C . THR B 1 36 ? -15.969 -10.469 0.974 1 78.25 36 THR B C 1
ATOM 1548 O O . THR B 1 36 ? -16.594 -10.266 -0.071 1 78.25 36 THR B O 1
ATOM 1551 N N . ILE B 1 37 ? -14.812 -9.984 1.214 1 82.75 37 ILE B N 1
ATOM 1552 C CA . ILE B 1 37 ? -14.078 -9.195 0.232 1 82.75 37 ILE B CA 1
ATOM 1553 C C . ILE B 1 37 ? -12.961 -10.047 -0.379 1 82.75 37 ILE B C 1
ATOM 1555 O O . ILE B 1 37 ? -12.133 -10.609 0.342 1 82.75 37 ILE B O 1
ATOM 1559 N N . CYS B 1 38 ? -12.984 -10.172 -1.663 1 85.38 38 CYS B N 1
ATOM 1560 C CA . CYS B 1 38 ? -11.984 -10.984 -2.357 1 85.38 38 CYS B CA 1
ATOM 1561 C C . CYS B 1 38 ? -10.789 -10.133 -2.768 1 85.38 38 CYS B C 1
ATOM 1563 O O . CYS B 1 38 ? -10.859 -9.391 -3.744 1 85.38 38 CYS B O 1
ATOM 1565 N N . VAL B 1 39 ? -9.758 -10.227 -2.055 1 88.44 39 VAL B N 1
ATOM 1566 C CA . VAL B 1 39 ? -8.562 -9.469 -2.393 1 88.44 39 VAL B CA 1
ATOM 1567 C C . VAL B 1 39 ? -7.57 -10.359 -3.133 1 88.44 39 VAL B C 1
ATOM 1569 O O . VAL B 1 39 ? -6.754 -9.875 -3.918 1 88.44 39 VAL B O 1
ATOM 1572 N N . ILE B 1 40 ? -7.641 -11.633 -2.848 1 89.38 40 ILE B N 1
ATOM 1573 C CA . ILE B 1 40 ? -6.809 -12.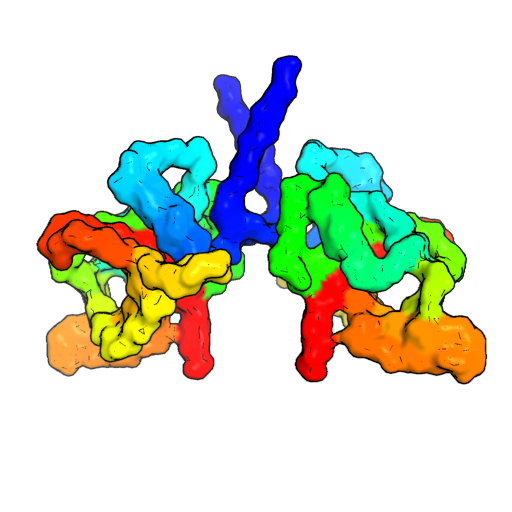594 -3.559 1 89.38 40 ILE B CA 1
ATOM 1574 C C . ILE B 1 40 ? -7.699 -13.625 -4.258 1 89.38 40 ILE B C 1
ATOM 1576 O O . ILE B 1 40 ? -8.211 -14.547 -3.623 1 89.38 40 ILE B O 1
ATOM 1580 N N . PRO B 1 41 ? -7.852 -13.461 -5.508 1 89.44 41 PRO B N 1
ATOM 1581 C CA . PRO B 1 41 ? -8.703 -14.406 -6.23 1 89.44 41 PRO B CA 1
ATOM 1582 C C . PRO B 1 41 ? -8.008 -15.742 -6.5 1 89.44 41 PRO B C 1
ATOM 1584 O O . PRO B 1 41 ? -6.781 -15.828 -6.402 1 89.44 41 PRO B O 1
ATOM 1587 N N . GLU B 1 42 ? -8.82 -16.703 -6.82 1 85.5 42 GLU B N 1
ATOM 1588 C CA . GLU B 1 42 ? -8.305 -18 -7.254 1 85.5 42 GLU B CA 1
ATOM 1589 C C . GLU B 1 42 ? -8.266 -18.094 -8.773 1 85.5 42 GLU B C 1
ATOM 1591 O O . GLU B 1 42 ? -9.234 -17.719 -9.445 1 85.5 42 GLU B O 1
ATOM 1596 N N . LEU B 1 43 ? -7.117 -18.531 -9.297 1 86.75 43 LEU B N 1
ATOM 1597 C CA . LEU B 1 43 ? -6.918 -18.641 -10.742 1 86.75 43 LEU B CA 1
ATOM 1598 C C . LEU B 1 43 ? -5.84 -19.672 -11.062 1 86.75 43 LEU B C 1
ATOM 1600 O O . LEU B 1 43 ? -4.801 -19.719 -10.398 1 86.75 43 LEU B O 1
ATOM 1604 N N . HIS B 1 44 ? -6.156 -20.516 -12.062 1 85.62 44 HIS B N 1
ATOM 1605 C CA . HIS B 1 44 ? -5.074 -21.328 -12.602 1 85.62 44 HIS B CA 1
ATOM 1606 C C . HIS B 1 44 ? -4.109 -20.469 -13.43 1 85.62 44 HIS B C 1
ATOM 1608 O O . HIS B 1 44 ? -4.246 -20.391 -14.648 1 85.62 44 HIS B O 1
ATOM 1614 N N . ILE B 1 45 ? -3.162 -19.922 -12.859 1 86.31 45 ILE B N 1
ATOM 1615 C CA . ILE B 1 45 ? -2.344 -18.859 -13.43 1 86.31 45 ILE B CA 1
ATOM 1616 C C . ILE B 1 45 ? -1.547 -19.391 -14.617 1 86.31 45 ILE B C 1
ATOM 1618 O O . ILE B 1 45 ? -1.16 -18.641 -15.508 1 86.31 45 ILE B O 1
ATOM 1622 N N . TYR B 1 46 ? -1.294 -20.672 -14.664 1 86.62 46 TYR B N 1
ATOM 1623 C CA . TYR B 1 46 ? -0.458 -21.234 -15.727 1 86.62 46 TYR B CA 1
ATOM 1624 C C . TYR B 1 46 ? -1.217 -21.297 -17.047 1 86.62 46 TYR B C 1
ATOM 1626 O O . TYR B 1 46 ? -0.625 -21.547 -18.094 1 86.62 46 TYR B O 1
ATOM 1634 N N . ASN B 1 47 ? -2.477 -21.078 -16.906 1 88.75 47 ASN B N 1
ATOM 1635 C CA . ASN B 1 47 ? -3.266 -21 -18.141 1 88.75 47 ASN B CA 1
ATOM 1636 C C . ASN B 1 47 ? -3.055 -19.672 -18.859 1 88.75 47 ASN B C 1
ATOM 1638 O O . ASN B 1 47 ? -3.543 -19.484 -19.984 1 88.75 47 ASN B O 1
ATOM 1642 N N . TRP B 1 48 ? -2.24 -18.766 -18.297 1 89.19 48 TRP B N 1
ATOM 1643 C CA . TRP B 1 48 ? -2.113 -17.422 -18.844 1 89.19 48 TRP B CA 1
ATOM 1644 C C . TRP B 1 48 ? -0.646 -17.031 -18.984 1 89.19 48 TRP B C 1
ATOM 1646 O O . TRP B 1 48 ? 0.204 -17.484 -18.219 1 89.19 48 TRP B O 1
ATOM 1656 N N . GLU B 1 49 ? -0.476 -16.156 -19.984 1 90.12 49 GLU B N 1
ATOM 1657 C CA . GLU B 1 49 ? 0.855 -15.562 -20.094 1 90.12 49 GLU B CA 1
ATOM 1658 C C . GLU B 1 49 ? 1.073 -14.477 -19.047 1 90.12 49 GLU B C 1
ATOM 1660 O O . GLU B 1 49 ? 0.129 -13.797 -18.641 1 90.12 49 GLU B O 1
ATOM 1665 N N . PRO B 1 50 ? 2.346 -14.258 -18.641 1 87.75 50 PRO B N 1
ATOM 1666 C CA . PRO B 1 50 ? 2.633 -13.336 -17.547 1 87.75 50 PRO B CA 1
ATOM 1667 C C . PRO B 1 50 ? 2.035 -11.953 -17.766 1 87.75 50 PRO B C 1
ATOM 1669 O O . PRO B 1 50 ? 1.467 -11.359 -16.844 1 87.75 50 PRO B O 1
ATOM 1672 N N . PRO B 1 51 ? 1.987 -11.375 -18.922 1 87 51 PRO B N 1
ATOM 1673 C CA . PRO B 1 51 ? 1.457 -10.023 -19.109 1 87 51 PRO B CA 1
ATOM 1674 C C . PRO B 1 51 ? -0.056 -9.953 -18.922 1 87 51 PRO B C 1
ATOM 1676 O O . PRO B 1 51 ? -0.607 -8.859 -18.734 1 87 51 PRO B O 1
ATOM 1679 N N . GLU B 1 52 ? -0.655 -11.102 -18.938 1 90.56 52 GLU B N 1
ATOM 1680 C CA . GLU B 1 52 ? -2.111 -11.133 -18.844 1 90.56 52 GLU B CA 1
ATOM 1681 C C . GLU B 1 52 ? -2.566 -11.203 -17.391 1 90.56 52 GLU B C 1
ATOM 1683 O O . GLU B 1 52 ? -3.744 -10.992 -17.094 1 90.56 52 GLU B O 1
ATOM 1688 N N . LEU B 1 53 ? -1.72 -11.469 -16.547 1 88.38 53 LEU B N 1
ATOM 1689 C CA . LEU B 1 53 ? -2.082 -11.805 -15.18 1 88.38 53 LEU B CA 1
ATOM 1690 C C . LEU B 1 53 ? -2.617 -10.578 -14.445 1 88.38 53 LEU B C 1
ATOM 1692 O O . LEU B 1 53 ? -3.555 -10.688 -13.648 1 88.38 53 LEU B O 1
ATOM 1696 N N . PHE B 1 54 ? -2.104 -9.398 -14.688 1 88.44 54 PHE B N 1
ATOM 1697 C CA . PHE B 1 54 ? -2.598 -8.195 -14.047 1 88.44 54 PHE B CA 1
ATOM 1698 C C . PHE B 1 54 ? -4.035 -7.902 -14.469 1 88.44 54 PHE B C 1
ATOM 1700 O O . PHE B 1 54 ? -4.859 -7.504 -13.641 1 88.44 54 PHE B O 1
ATOM 1707 N N . ALA B 1 55 ? -4.203 -8.094 -15.719 1 91.44 55 ALA B N 1
ATOM 1708 C CA . ALA B 1 55 ? -5.566 -7.895 -16.219 1 91.44 55 ALA B CA 1
ATOM 1709 C C . ALA B 1 55 ? -6.535 -8.867 -15.547 1 91.44 55 ALA B C 1
ATOM 1711 O O . ALA B 1 55 ? -7.633 -8.477 -15.141 1 91.44 55 ALA B O 1
ATOM 1712 N N . ARG B 1 56 ? -6.156 -10.109 -15.461 1 90.75 56 ARG B N 1
ATOM 1713 C CA . ARG B 1 56 ? -6.992 -11.109 -14.805 1 90.75 56 ARG B CA 1
ATOM 1714 C C . ARG B 1 56 ? -7.234 -10.758 -13.344 1 90.75 56 ARG B C 1
ATOM 1716 O O . ARG B 1 56 ? -8.352 -10.891 -12.844 1 90.75 56 ARG B O 1
ATOM 1723 N N . TYR B 1 57 ? -6.203 -10.289 -12.734 1 90.25 57 TYR B N 1
ATOM 1724 C CA . TYR B 1 57 ? -6.312 -9.883 -11.336 1 90.25 57 TYR B CA 1
ATOM 1725 C C . TYR B 1 57 ? -7.336 -8.766 -11.164 1 90.25 57 TYR B C 1
ATOM 1727 O O . TYR B 1 57 ? -8.203 -8.836 -10.289 1 90.25 57 TYR B O 1
ATOM 1735 N N . ASN B 1 58 ? -7.258 -7.73 -11.992 1 91 58 ASN B N 1
ATOM 1736 C CA . ASN B 1 58 ? -8.125 -6.566 -11.883 1 91 58 ASN B CA 1
ATOM 1737 C C . ASN B 1 58 ? -9.578 -6.918 -12.203 1 91 58 ASN B C 1
ATOM 1739 O O . ASN B 1 58 ? -10.5 -6.238 -11.75 1 91 58 ASN B O 1
ATOM 1743 N N . GLU B 1 59 ? -9.758 -8.016 -12.891 1 93.88 59 GLU B N 1
ATOM 1744 C CA . GLU B 1 59 ? -11.102 -8.5 -13.18 1 93.88 59 GLU B CA 1
ATOM 1745 C C . GLU B 1 59 ? -11.688 -9.273 -12 1 93.88 59 GLU B C 1
ATOM 1747 O O . GLU B 1 59 ? -12.898 -9.273 -11.781 1 93.88 59 GLU B O 1
ATOM 1752 N N . LEU B 1 60 ? -10.852 -9.867 -11.25 1 91.44 60 LEU B N 1
ATOM 1753 C CA . LEU B 1 60 ? -11.328 -10.852 -10.289 1 91.44 60 LEU B CA 1
ATOM 1754 C C . LEU B 1 60 ? -11.234 -10.312 -8.867 1 91.44 60 LEU B C 1
ATOM 1756 O O . LEU B 1 60 ? -12 -10.727 -7.992 1 91.44 60 LEU B O 1
ATOM 1760 N N . SER B 1 61 ? -10.258 -9.469 -8.578 1 90.19 61 SER B N 1
ATOM 1761 C CA . SER B 1 61 ? -10.031 -8.953 -7.234 1 90.19 61 SER B CA 1
ATOM 1762 C C . SER B 1 61 ? -10.914 -7.738 -6.957 1 90.19 61 SER B C 1
ATOM 1764 O O . SER B 1 61 ? -11.211 -6.961 -7.863 1 90.19 61 SER B O 1
ATOM 1766 N N . SER B 1 62 ? -11.266 -7.516 -5.734 1 91 62 SER B N 1
ATOM 1767 C CA . SER B 1 62 ? -12.047 -6.355 -5.309 1 91 62 SER B CA 1
ATOM 1768 C C . SER B 1 62 ? -11.188 -5.09 -5.301 1 91 62 SER B C 1
ATOM 1770 O O . SER B 1 62 ? -11.719 -3.979 -5.355 1 91 62 SER B O 1
ATOM 1772 N N . ILE B 1 63 ? -9.953 -5.234 -5.176 1 87.88 63 ILE B N 1
ATOM 1773 C CA . ILE B 1 63 ? -9.016 -4.113 -5.172 1 87.88 63 ILE B CA 1
ATOM 1774 C C . ILE B 1 63 ? -8.039 -4.258 -6.336 1 87.88 63 ILE B C 1
ATOM 1776 O O . ILE B 1 63 ? -7.273 -5.223 -6.391 1 87.88 63 ILE B O 1
ATOM 1780 N N . PRO B 1 64 ? -8.039 -3.279 -7.152 1 88.06 64 PRO B N 1
ATOM 1781 C CA . PRO B 1 64 ? -7.145 -3.389 -8.305 1 88.06 64 PRO B CA 1
ATOM 1782 C C . PRO B 1 64 ? -5.672 -3.289 -7.918 1 88.06 64 PRO B C 1
ATOM 1784 O O . PRO B 1 64 ? -5.332 -2.654 -6.918 1 88.06 64 PRO B O 1
ATOM 1787 N N . SER B 1 65 ? -4.836 -3.904 -8.766 1 86.38 65 SER B N 1
ATOM 1788 C CA . SER B 1 65 ? -3.391 -3.77 -8.602 1 86.38 65 SER B CA 1
ATOM 1789 C C . SER B 1 65 ? -2.914 -2.383 -9.016 1 86.38 65 SER B C 1
ATOM 1791 O O . SER B 1 65 ? -3.512 -1.751 -9.891 1 86.38 65 SER B O 1
ATOM 1793 N N . ASP B 1 66 ? -1.903 -1.995 -8.344 1 82.12 66 ASP B N 1
ATOM 1794 C CA . ASP B 1 66 ? -1.293 -0.74 -8.773 1 82.12 66 ASP B CA 1
ATOM 1795 C C . ASP B 1 66 ? -0.327 -0.966 -9.93 1 82.12 66 ASP B C 1
ATOM 1797 O O . ASP B 1 66 ? 0.413 -0.059 -10.312 1 82.12 66 ASP B O 1
ATOM 1801 N N . GLY B 1 67 ? -0.296 -2.137 -10.414 1 81.12 67 GLY B N 1
ATOM 1802 C CA . GLY B 1 67 ? 0.555 -2.463 -11.547 1 81.12 67 GLY B CA 1
ATOM 1803 C C . GLY B 1 67 ? 1.902 -3.029 -11.133 1 81.12 67 GLY B C 1
ATOM 1804 O O . GLY B 1 67 ? 2.686 -3.455 -11.984 1 81.12 67 GLY B O 1
ATOM 1805 N N . SER B 1 68 ? 2.143 -3.143 -9.922 1 83.56 68 SER B N 1
ATOM 1806 C CA . SER B 1 68 ? 3.445 -3.627 -9.469 1 83.56 68 SER B CA 1
ATOM 1807 C C . SER B 1 68 ? 3.363 -5.074 -9 1 83.56 68 SER B C 1
ATOM 1809 O O . SER B 1 68 ? 4.32 -5.84 -9.156 1 83.56 68 SER B O 1
ATOM 1811 N N . GLU B 1 69 ? 2.232 -5.434 -8.406 1 85.62 69 GLU B N 1
ATOM 1812 C CA . GLU B 1 69 ? 2.078 -6.789 -7.883 1 85.62 69 GLU B CA 1
ATOM 1813 C C . GLU B 1 69 ? 0.625 -7.25 -7.961 1 85.62 69 GLU B C 1
ATOM 1815 O O . GLU B 1 69 ? -0.292 -6.426 -7.98 1 85.62 69 GLU B O 1
ATOM 1820 N N . CYS B 1 70 ? 0.442 -8.477 -8.078 1 88.31 70 CYS B N 1
ATOM 1821 C CA . CYS B 1 70 ? -0.854 -9.133 -7.957 1 88.31 70 CYS B CA 1
ATOM 1822 C C . CYS B 1 70 ? -0.711 -10.516 -7.32 1 88.31 70 CYS B C 1
ATOM 1824 O O . CYS B 1 70 ? 0.381 -11.086 -7.301 1 88.31 70 CYS B O 1
ATOM 1826 N N . PHE B 1 71 ? -1.792 -10.992 -6.734 1 89.5 71 PHE B N 1
ATOM 1827 C CA . PHE B 1 71 ? -1.764 -12.219 -5.945 1 89.5 71 PHE B CA 1
ATOM 1828 C C . PHE B 1 71 ? -2.91 -13.141 -6.34 1 89.5 71 PHE B C 1
ATOM 1830 O O . PHE B 1 71 ? -4.035 -12.68 -6.555 1 89.5 71 PHE B O 1
ATOM 1837 N N . PHE B 1 72 ? -2.535 -14.383 -6.445 1 88.31 72 PHE B N 1
ATOM 1838 C CA . PHE B 1 72 ? -3.549 -15.375 -6.758 1 88.31 72 PHE B CA 1
ATOM 1839 C C . PHE B 1 72 ? -3.385 -16.609 -5.875 1 88.31 72 PHE B C 1
ATOM 1841 O O . PHE B 1 72 ? -2.262 -17 -5.555 1 88.31 72 PHE B O 1
ATOM 1848 N N . PHE B 1 73 ? -4.508 -17.125 -5.535 1 86.25 73 PHE B N 1
ATOM 1849 C CA . PHE B 1 73 ? -4.477 -18.531 -5.129 1 86.25 73 PHE B CA 1
ATOM 1850 C C . PHE B 1 73 ? -4.543 -19.438 -6.348 1 86.25 73 PHE B C 1
ATOM 1852 O O . PHE B 1 73 ? -5.461 -19.328 -7.164 1 86.25 73 PHE B O 1
ATOM 1859 N N . CYS B 1 74 ? -3.492 -20.156 -6.531 1 84.12 74 CYS B N 1
ATOM 1860 C CA . CYS B 1 74 ? -3.439 -21.062 -7.676 1 84.12 74 CYS B CA 1
ATOM 1861 C C . CYS B 1 74 ? -3.523 -22.516 -7.234 1 84.12 74 CYS B C 1
ATOM 1863 O O . CYS B 1 74 ? -2.658 -23 -6.504 1 84.12 74 CYS B O 1
ATOM 1865 N N . PRO B 1 75 ? -4.637 -23.156 -7.723 1 74.19 75 PRO B N 1
ATOM 1866 C CA . PRO B 1 75 ? -4.723 -24.578 -7.402 1 74.19 75 PRO B CA 1
ATOM 1867 C C . PRO B 1 75 ? -3.557 -25.391 -7.977 1 74.19 75 PRO B C 1
ATOM 1869 O O . PRO B 1 75 ? -2.963 -24.984 -8.984 1 74.19 75 PRO B O 1
ATOM 1872 N N . ARG B 1 76 ? -3.145 -26.438 -7.305 1 61.53 76 ARG B N 1
ATOM 1873 C CA . ARG B 1 76 ? -2.008 -27.281 -7.691 1 61.53 76 ARG B CA 1
ATOM 1874 C C . ARG B 1 76 ? -2.178 -27.812 -9.109 1 61.53 76 ARG B C 1
ATOM 1876 O O . ARG B 1 76 ? -3.271 -28.234 -9.492 1 61.53 76 ARG B O 1
ATOM 1883 N N . GLY B 1 77 ? -1.254 -27.188 -9.961 1 57.47 77 GLY B N 1
ATOM 1884 C CA . GLY B 1 77 ? -1.178 -27.828 -11.266 1 57.47 77 GLY B CA 1
ATOM 1885 C C . GLY B 1 77 ? 0.172 -28.469 -11.547 1 57.47 77 GLY B C 1
ATOM 1886 O O . GLY B 1 77 ? 1.174 -28.109 -10.922 1 57.47 77 GLY B O 1
ATOM 1887 N N . ARG B 1 78 ? 0.228 -29.75 -11.844 1 58.84 78 ARG B N 1
ATOM 1888 C CA . ARG B 1 78 ? 1.443 -30.5 -12.117 1 58.84 78 ARG B CA 1
ATOM 1889 C C . ARG B 1 78 ? 2.301 -29.812 -13.172 1 58.84 78 ARG B C 1
ATOM 1891 O O . ARG B 1 78 ? 3.531 -29.859 -13.102 1 58.84 78 ARG B O 1
ATOM 1898 N N . LYS B 1 79 ? 1.707 -28.969 -14.078 1 73.75 79 LYS B N 1
ATOM 1899 C CA . LYS B 1 79 ? 2.529 -28.422 -15.148 1 73.75 79 LYS B CA 1
ATOM 1900 C C . LYS B 1 79 ? 2.535 -26.891 -15.109 1 73.75 79 LYS B C 1
ATOM 1902 O O . LYS B 1 79 ? 1.482 -26.266 -14.969 1 73.75 79 LYS B O 1
ATOM 1907 N N . ARG B 1 80 ? 3.781 -26.297 -14.852 1 84.81 80 ARG B N 1
ATOM 1908 C CA . ARG B 1 80 ? 3.998 -24.844 -14.875 1 84.81 80 ARG B CA 1
ATOM 1909 C C . ARG B 1 80 ? 4.191 -24.344 -16.297 1 84.81 80 ARG B C 1
ATOM 1911 O O . ARG B 1 80 ? 5.066 -23.516 -16.562 1 84.81 80 ARG B O 1
ATOM 1918 N N . LYS B 1 81 ? 3.346 -24.969 -17.109 1 88.81 81 LYS B N 1
ATOM 1919 C CA . LYS B 1 81 ? 3.389 -24.594 -18.516 1 88.81 81 LYS B CA 1
ATOM 1920 C C . LYS B 1 81 ? 2.27 -23.609 -18.859 1 88.81 81 LYS B C 1
ATOM 1922 O O . LYS B 1 81 ? 1.141 -23.766 -18.391 1 88.81 81 LYS B O 1
ATOM 1927 N N . THR B 1 82 ? 2.627 -22.625 -19.719 1 90.06 82 THR B N 1
ATOM 1928 C CA . THR B 1 82 ? 1.655 -21.703 -20.297 1 90.06 82 THR B CA 1
ATOM 1929 C C . THR B 1 82 ? 1.5 -21.953 -21.797 1 90.06 82 THR B C 1
ATOM 1931 O O . THR B 1 82 ? 2.188 -22.812 -22.359 1 90.06 82 THR B O 1
ATOM 1934 N N . PRO B 1 83 ? 0.557 -21.328 -22.406 1 93.69 83 PRO B N 1
ATOM 1935 C CA . PRO B 1 83 ? 0.412 -21.531 -23.859 1 93.69 83 PRO B CA 1
ATOM 1936 C C . PRO B 1 83 ? 1.705 -21.25 -24.625 1 93.69 83 PRO B C 1
ATOM 1938 O O . PRO B 1 83 ? 1.972 -21.906 -25.641 1 93.69 83 PRO B O 1
ATOM 1941 N N . CYS B 1 84 ? 2.594 -20.312 -24.156 1 94.88 84 CYS B N 1
ATOM 1942 C CA . CYS B 1 84 ? 3.742 -19.891 -24.953 1 94.88 84 CYS B CA 1
ATOM 1943 C C . CYS B 1 84 ? 5.043 -20.109 -24.188 1 94.88 84 CYS B C 1
ATOM 1945 O O . CYS B 1 84 ? 6.109 -19.672 -24.625 1 94.88 84 CYS B O 1
ATOM 1947 N N . GLY B 1 85 ? 4.961 -20.688 -23.031 1 93.62 85 GLY B N 1
ATOM 1948 C CA . GLY B 1 85 ? 6.156 -20.844 -22.219 1 93.62 85 GLY B CA 1
ATOM 1949 C C . GLY B 1 85 ? 5.918 -21.641 -20.938 1 93.62 85 GLY B C 1
ATOM 1950 O O . GLY B 1 85 ? 5.043 -22.516 -20.906 1 93.62 85 GLY B O 1
ATOM 1951 N N . PHE B 1 86 ? 6.867 -21.438 -20.031 1 91 86 PHE B N 1
ATOM 1952 C CA . PHE B 1 86 ? 6.75 -22.172 -18.781 1 91 86 PHE B CA 1
ATOM 1953 C C . PHE B 1 86 ? 7.504 -21.453 -17.656 1 91 86 PHE B C 1
ATOM 1955 O O . PHE B 1 86 ? 8.375 -20.625 -17.922 1 91 86 PHE B O 1
ATOM 1962 N N . TRP B 1 87 ? 7.082 -21.781 -16.453 1 86.88 87 TRP B N 1
ATOM 1963 C CA . TRP B 1 87 ? 7.75 -21.266 -15.258 1 86.88 87 TRP B CA 1
ATOM 1964 C C . TRP B 1 87 ? 8.719 -22.297 -14.68 1 86.88 87 TRP B C 1
ATOM 1966 O O . TRP B 1 87 ? 8.375 -23.469 -14.562 1 86.88 87 TRP B O 1
ATOM 1976 N N . LYS B 1 88 ? 9.922 -21.844 -14.375 1 86.94 88 LYS B N 1
ATOM 1977 C CA . LYS B 1 88 ? 10.914 -22.719 -13.758 1 86.94 88 LYS B CA 1
ATOM 1978 C C . LYS B 1 88 ? 11.312 -22.219 -12.375 1 86.94 88 LYS B C 1
ATOM 1980 O O . LYS B 1 88 ? 11.578 -21.031 -12.195 1 86.94 88 LYS B O 1
ATOM 1985 N N . GLU B 1 89 ? 11.336 -23.141 -11.453 1 85.62 89 GLU B N 1
ATOM 1986 C CA . GLU B 1 89 ? 11.75 -22.797 -10.102 1 85.62 89 GLU B CA 1
ATOM 1987 C C . GLU B 1 89 ? 13.25 -22.531 -10.031 1 85.62 89 GLU B C 1
ATOM 1989 O O . GLU B 1 89 ? 14.047 -23.25 -10.641 1 85.62 89 GLU B O 1
ATOM 1994 N N . THR B 1 90 ? 13.516 -21.391 -9.328 1 86.94 90 THR B N 1
ATOM 1995 C CA . THR B 1 90 ? 14.922 -21.125 -9.062 1 86.94 90 THR B CA 1
ATOM 1996 C C . THR B 1 90 ? 15.359 -21.766 -7.754 1 86.94 90 THR B C 1
ATOM 1998 O O . THR B 1 90 ? 14.539 -22.344 -7.031 1 86.94 90 THR B O 1
ATOM 2001 N N . SER B 1 91 ? 16.688 -21.812 -7.508 1 85.44 91 SER B N 1
ATOM 2002 C CA . SER B 1 91 ? 17.234 -22.391 -6.285 1 85.44 91 SER B CA 1
ATOM 2003 C C . SER B 1 91 ? 17.031 -21.469 -5.09 1 85.44 91 SER B C 1
ATOM 2005 O O . SER B 1 91 ? 17.328 -21.844 -3.953 1 85.44 91 SER B O 1
ATOM 2007 N N . THR B 1 92 ? 16.438 -20.328 -5.352 1 83.5 92 THR B N 1
ATOM 2008 C CA . THR B 1 92 ? 16.25 -19.344 -4.293 1 83.5 92 THR B CA 1
ATOM 2009 C C . THR B 1 92 ? 15.008 -19.641 -3.467 1 83.5 92 THR B C 1
ATOM 2011 O O . THR B 1 92 ? 13.898 -19.703 -4.004 1 83.5 92 THR B O 1
ATOM 2014 N N . LYS B 1 93 ? 15.281 -19.984 -2.182 1 83.56 93 LYS B N 1
ATOM 2015 C CA . LYS B 1 93 ? 14.211 -20.203 -1.218 1 83.56 93 LYS B CA 1
ATOM 2016 C C . LYS B 1 93 ? 14.414 -19.359 0.036 1 83.56 93 LYS B C 1
ATOM 2018 O O . LYS B 1 93 ? 15.547 -19.156 0.476 1 83.56 93 LYS B O 1
ATOM 2023 N N . ARG B 1 94 ? 13.289 -18.859 0.517 1 88.06 94 ARG B N 1
ATOM 2024 C CA . ARG B 1 94 ? 13.352 -18.062 1.734 1 88.06 94 ARG B CA 1
ATOM 2025 C C . ARG B 1 94 ? 12.297 -18.5 2.74 1 88.06 94 ARG B C 1
ATOM 2027 O O . ARG B 1 94 ? 11.125 -18.672 2.387 1 88.06 94 ARG B O 1
ATOM 2034 N N . VAL B 1 95 ? 12.781 -18.672 3.934 1 89.12 95 VAL B N 1
ATOM 2035 C CA . VAL B 1 95 ? 11.867 -19.031 5.016 1 89.12 95 VAL B CA 1
ATOM 2036 C C . VAL B 1 95 ? 11.117 -17.797 5.5 1 89.12 95 VAL B C 1
ATOM 2038 O O . VAL B 1 95 ? 11.711 -16.719 5.656 1 89.12 95 VAL B O 1
ATOM 2041 N N . ILE B 1 96 ? 9.883 -17.953 5.602 1 88.94 96 ILE B N 1
ATOM 2042 C CA . ILE B 1 96 ? 9.039 -16.875 6.113 1 88.94 96 ILE B CA 1
ATOM 2043 C C . ILE B 1 96 ? 8.781 -17.094 7.602 1 88.94 96 ILE B C 1
ATOM 2045 O O . ILE B 1 96 ? 8.297 -18.156 8.008 1 88.94 96 ILE B O 1
ATOM 2049 N N . LYS B 1 97 ? 9.078 -16.031 8.367 1 91.44 97 LYS B N 1
ATOM 2050 C CA . LYS B 1 97 ? 8.93 -16.125 9.812 1 91.44 97 LYS B CA 1
ATOM 2051 C C . LYS B 1 97 ? 7.824 -15.203 10.312 1 91.44 97 LYS B C 1
ATOM 2053 O O . LYS B 1 97 ? 7.594 -14.133 9.742 1 91.44 97 LYS B O 1
ATOM 2058 N N . ALA B 1 98 ? 7.188 -15.719 11.352 1 89.88 98 ALA B N 1
ATOM 2059 C CA . ALA B 1 98 ? 6.207 -14.867 12.016 1 89.88 98 ALA B CA 1
ATOM 2060 C C . ALA B 1 98 ? 6.875 -13.648 12.648 1 89.88 98 ALA B C 1
ATOM 2062 O O . ALA B 1 98 ? 7.953 -13.758 13.234 1 89.88 98 ALA B O 1
ATOM 2063 N N . PRO B 1 99 ? 6.215 -12.508 12.492 1 86.75 99 PRO B N 1
ATOM 2064 C CA . PRO B 1 99 ? 6.852 -11.281 12.977 1 86.75 99 PRO B CA 1
ATOM 2065 C C . PRO B 1 99 ? 7.07 -11.281 14.484 1 86.75 99 PRO B C 1
ATOM 2067 O O . PRO B 1 99 ? 8.094 -10.789 14.961 1 86.75 99 PRO B O 1
ATOM 2070 N N . ASP B 1 100 ? 6.199 -11.867 15.242 1 86.81 100 ASP B N 1
ATOM 2071 C CA . ASP B 1 100 ? 6.266 -11.773 16.703 1 86.81 100 ASP B CA 1
ATOM 2072 C C . ASP B 1 100 ? 7.109 -12.906 17.281 1 86.81 100 ASP B C 1
ATOM 2074 O O . ASP B 1 100 ? 7.953 -12.672 18.156 1 86.81 100 ASP B O 1
ATOM 2078 N N . SER B 1 101 ? 6.961 -14.117 16.812 1 86.69 101 SER B N 1
ATOM 2079 C CA . SER B 1 101 ? 7.551 -15.289 17.438 1 86.69 101 SER B CA 1
ATOM 2080 C C . SER B 1 101 ? 8.773 -15.773 16.672 1 86.69 101 SER B C 1
ATOM 2082 O O . SER B 1 101 ? 9.539 -16.609 17.172 1 86.69 101 SER B O 1
ATOM 2084 N N . ALA B 1 102 ? 9.023 -15.344 15.539 1 86.5 102 ALA B N 1
ATOM 2085 C CA . ALA B 1 102 ? 10.109 -15.773 14.664 1 86.5 102 ALA B CA 1
ATOM 2086 C C . ALA B 1 102 ? 9.977 -17.25 14.312 1 86.5 102 ALA B C 1
ATOM 2088 O O . ALA B 1 102 ? 10.938 -17.875 13.844 1 86.5 102 ALA B O 1
ATOM 2089 N N . GLU B 1 103 ? 8.875 -17.703 14.555 1 90.88 103 GLU B N 1
ATOM 2090 C CA . GLU B 1 103 ? 8.625 -19.078 14.141 1 90.88 103 GLU B CA 1
ATOM 2091 C C . GLU B 1 103 ? 8.469 -19.188 12.625 1 90.88 103 GLU B C 1
ATOM 2093 O O . GLU B 1 103 ? 7.859 -18.312 12 1 90.88 103 GLU B O 1
ATOM 2098 N N . GLU B 1 104 ? 9 -20.266 12.148 1 89.81 104 GLU B N 1
ATOM 2099 C CA . GLU B 1 104 ? 8.852 -20.5 10.711 1 89.81 104 GLU B CA 1
ATOM 2100 C C . GLU B 1 104 ? 7.398 -20.781 10.344 1 89.81 104 GLU B C 1
ATOM 2102 O O . GLU B 1 104 ? 6.766 -21.656 10.938 1 89.81 104 GLU B O 1
ATOM 2107 N N . MET B 1 105 ? 6.914 -20.031 9.383 1 87.25 105 MET B N 1
ATOM 2108 C CA . MET B 1 105 ? 5.504 -20.172 9.039 1 87.25 105 MET B CA 1
ATOM 2109 C C . MET B 1 105 ? 5.34 -20.734 7.629 1 87.25 105 MET B C 1
ATOM 2111 O O . MET B 1 105 ? 4.316 -21.344 7.312 1 87.25 105 MET B O 1
ATOM 2115 N N . GLY B 1 106 ? 6.344 -20.438 6.844 1 86.75 106 GLY B N 1
ATOM 2116 C CA . GLY B 1 106 ? 6.223 -20.875 5.465 1 86.75 106 GLY B CA 1
ATOM 2117 C C . GLY B 1 106 ? 7.484 -20.656 4.652 1 86.75 106 GLY B C 1
ATOM 2118 O O . GLY B 1 106 ? 8.539 -20.344 5.211 1 86.75 106 GLY B O 1
ATOM 2119 N N . LEU B 1 107 ? 7.367 -20.969 3.352 1 84.81 107 LEU B N 1
ATOM 2120 C CA . LEU B 1 107 ? 8.492 -20.875 2.422 1 84.81 107 LEU B CA 1
ATOM 2121 C C . LEU B 1 107 ? 8.102 -20.078 1.184 1 84.81 107 LEU B C 1
ATOM 2123 O O . LEU B 1 107 ? 7.004 -20.25 0.647 1 84.81 107 LEU B O 1
ATOM 2127 N N . ARG B 1 108 ? 9.023 -19.172 0.875 1 86.12 108 ARG B N 1
ATOM 2128 C CA . ARG B 1 108 ? 8.906 -18.484 -0.404 1 86.12 108 ARG B CA 1
ATOM 2129 C C . ARG B 1 108 ? 9.859 -19.062 -1.438 1 86.12 108 ARG B C 1
ATOM 2131 O O . ARG B 1 108 ? 11.055 -19.203 -1.179 1 86.12 108 ARG B O 1
ATOM 2138 N N . ARG B 1 109 ? 9.312 -19.406 -2.576 1 85.06 109 ARG B N 1
ATOM 2139 C CA . ARG B 1 109 ? 10.109 -19.875 -3.709 1 85.06 109 ARG B CA 1
ATOM 2140 C C . ARG B 1 109 ? 9.977 -18.938 -4.898 1 85.06 109 ARG B C 1
ATOM 2142 O O . ARG B 1 109 ? 8.984 -18.203 -5.008 1 85.06 109 ARG B O 1
ATOM 2149 N N . SER B 1 110 ? 10.992 -18.953 -5.703 1 86.56 110 SER B N 1
ATOM 2150 C CA . SER B 1 110 ? 10.984 -18.047 -6.855 1 86.56 110 SER B CA 1
ATOM 2151 C C . SER B 1 110 ? 10.906 -18.828 -8.164 1 86.56 110 SER B C 1
ATOM 2153 O O . SER B 1 110 ? 11.555 -19.875 -8.312 1 86.56 110 SER B O 1
ATOM 2155 N N . LEU B 1 111 ? 10.094 -18.375 -9.039 1 85.88 111 LEU B N 1
ATOM 2156 C CA . LEU B 1 111 ? 10.008 -18.906 -10.391 1 85.88 111 LEU B CA 1
ATOM 2157 C C . LEU B 1 111 ? 10.367 -17.844 -11.422 1 85.88 111 LEU B C 1
ATOM 2159 O O . LEU B 1 111 ? 10.109 -16.656 -11.211 1 85.88 111 LEU B O 1
ATOM 2163 N N . VAL B 1 112 ? 10.938 -18.359 -12.461 1 88.31 112 VAL B N 1
ATOM 2164 C CA . VAL B 1 112 ? 11.266 -17.484 -13.594 1 88.31 112 VAL B CA 1
ATOM 2165 C C . VAL B 1 112 ? 10.57 -18 -14.852 1 88.31 112 VAL B C 1
ATOM 2167 O O . VAL B 1 112 ? 10.523 -19.203 -15.094 1 88.31 112 VAL B O 1
ATOM 2170 N N . TYR B 1 113 ? 10.141 -17.031 -15.648 1 89.56 113 TYR B N 1
ATOM 2171 C CA . TYR B 1 113 ? 9.43 -17.391 -16.875 1 89.56 113 TYR B CA 1
ATOM 2172 C C . TYR B 1 113 ? 10.406 -17.625 -18.016 1 89.56 113 TYR B C 1
ATOM 2174 O O . TYR B 1 113 ? 11.328 -16.828 -18.219 1 89.56 113 TYR B O 1
ATOM 2182 N N . HIS B 1 114 ? 10.242 -18.75 -18.688 1 93.25 114 HIS B N 1
ATOM 2183 C CA . HIS B 1 114 ? 10.938 -19.078 -19.922 1 93.25 114 HIS B CA 1
ATOM 2184 C C . HIS B 1 114 ? 9.969 -19.062 -21.109 1 93.25 114 HIS B C 1
ATOM 2186 O O . HIS B 1 114 ? 8.922 -19.719 -21.062 1 93.25 114 HIS B O 1
ATOM 2192 N N . LYS B 1 115 ? 10.305 -18.266 -22.031 1 94.88 115 LYS B N 1
ATOM 2193 C CA . LYS B 1 115 ? 9.461 -18.203 -23.219 1 94.88 115 LYS B CA 1
ATOM 2194 C C . LYS B 1 115 ? 9.938 -19.172 -24.297 1 94.88 115 LYS B C 1
ATOM 2196 O O . LYS B 1 115 ? 11.141 -19.281 -24.562 1 94.88 115 LYS B O 1
ATOM 2201 N N . GLY B 1 116 ? 8.93 -19.797 -24.938 1 93.62 116 GLY B N 1
ATOM 2202 C CA . GLY B 1 116 ? 9.234 -20.797 -25.938 1 93.62 116 GLY B CA 1
ATOM 2203 C C . GLY B 1 116 ? 9.062 -22.219 -25.453 1 93.62 116 GLY B C 1
ATOM 2204 O O . GLY B 1 116 ? 8.68 -22.438 -24.297 1 93.62 116 GLY B O 1
ATOM 2205 N N . ARG B 1 117 ? 9.133 -23.156 -26.438 1 84.5 117 ARG B N 1
ATOM 2206 C CA . ARG B 1 117 ? 9.008 -24.578 -26.109 1 84.5 117 ARG B CA 1
ATOM 2207 C C . ARG B 1 117 ? 10.344 -25.297 -26.234 1 84.5 117 ARG B C 1
ATOM 2209 O O . ARG B 1 117 ? 11.148 -24.953 -27.109 1 84.5 117 ARG B O 1
ATOM 2216 N N . GLN B 1 118 ? 10.57 -26.359 -25.453 1 73 118 GLN B N 1
ATOM 2217 C CA . GLN B 1 118 ? 11.688 -27.297 -25.531 1 73 118 GLN B CA 1
ATOM 2218 C C . GLN B 1 118 ? 13.023 -26.562 -25.609 1 73 118 GLN B C 1
ATOM 2220 O O . GLN B 1 118 ? 13.242 -25.594 -24.891 1 73 118 GLN B O 1
ATOM 2225 N N . ARG B 1 119 ? 13.961 -27.016 -26.453 1 79.75 119 ARG B N 1
ATOM 2226 C CA . ARG B 1 119 ? 15.352 -26.594 -26.594 1 79.75 119 ARG B CA 1
ATOM 2227 C C . ARG B 1 119 ? 15.438 -25.172 -27.125 1 79.75 119 ARG B C 1
ATOM 2229 O O . ARG B 1 119 ? 16.484 -24.516 -27 1 79.75 119 ARG B O 1
ATOM 2236 N N . ASP B 1 120 ? 14.273 -24.609 -27.484 1 89.38 120 ASP B N 1
ATOM 2237 C CA . ASP B 1 120 ? 14.312 -23.266 -28.078 1 89.38 120 ASP B CA 1
ATOM 2238 C C . ASP B 1 120 ? 13.812 -22.219 -27.078 1 89.38 120 ASP B C 1
ATOM 2240 O O . ASP B 1 120 ? 13.602 -21.062 -27.438 1 89.38 120 ASP B O 1
ATOM 2244 N N . ALA B 1 121 ? 13.695 -22.672 -25.828 1 92.56 121 ALA B N 1
ATOM 2245 C CA . ALA B 1 121 ? 13.156 -21.719 -24.859 1 92.56 121 ALA B CA 1
ATOM 2246 C C . ALA B 1 121 ? 14.242 -20.797 -24.328 1 92.56 121 ALA B C 1
ATOM 2248 O O . ALA B 1 121 ? 15.414 -21.172 -24.25 1 92.56 121 ALA B O 1
ATOM 2249 N N . HIS B 1 122 ? 13.922 -19.453 -24.062 1 94.88 122 HIS B N 1
ATOM 2250 C CA . HIS B 1 122 ? 14.867 -18.516 -23.453 1 94.88 122 HIS B CA 1
ATOM 2251 C C . HIS B 1 122 ? 14.32 -17.938 -22.156 1 94.88 122 HIS B C 1
ATOM 2253 O O . HIS B 1 122 ? 13.117 -17.688 -22.047 1 94.88 122 HIS B O 1
ATOM 2259 N N . ARG B 1 123 ? 15.305 -17.625 -21.312 1 92.5 123 ARG B N 1
ATOM 2260 C CA . ARG B 1 123 ? 14.984 -17.047 -20 1 92.5 123 ARG B CA 1
ATOM 2261 C C . ARG B 1 123 ? 14.578 -15.586 -20.125 1 92.5 123 ARG B C 1
ATOM 2263 O O . ARG B 1 123 ? 15.219 -14.828 -20.859 1 92.5 123 ARG B O 1
ATOM 2270 N N . THR B 1 124 ? 13.5 -15.195 -19.438 1 91 124 THR B N 1
ATOM 2271 C CA . THR B 1 124 ? 13.078 -13.797 -19.422 1 91 124 THR B CA 1
ATOM 2272 C C . THR B 1 124 ? 13.375 -13.148 -18.078 1 91 124 THR B C 1
ATOM 2274 O O . THR B 1 124 ? 13.992 -13.766 -17.203 1 91 124 THR B O 1
ATOM 2277 N N . ASN B 1 125 ? 12.922 -11.891 -17.953 1 87.5 125 ASN B N 1
ATOM 2278 C CA . ASN B 1 125 ? 13.102 -11.18 -16.688 1 87.5 125 ASN B CA 1
ATOM 2279 C C . ASN B 1 125 ? 11.828 -11.195 -15.852 1 87.5 125 ASN B C 1
ATOM 2281 O O . ASN B 1 125 ? 11.711 -10.445 -14.883 1 87.5 125 ASN B O 1
ATOM 2285 N N . LEU B 1 126 ? 10.953 -12.016 -16.234 1 86.12 126 LEU B N 1
ATOM 2286 C CA . LEU B 1 126 ? 9.695 -12.109 -15.5 1 86.12 126 LEU B CA 1
ATOM 2287 C C . LEU B 1 126 ? 9.789 -13.164 -14.406 1 86.12 126 LEU B C 1
ATOM 2289 O O . LEU B 1 126 ? 10.195 -14.305 -14.664 1 86.12 126 LEU B O 1
ATOM 2293 N N . GLY B 1 127 ? 9.508 -12.617 -13.172 1 86.06 127 GLY B N 1
ATOM 2294 C CA . GLY B 1 127 ? 9.586 -13.516 -12.031 1 86.06 127 GLY B CA 1
ATOM 2295 C C . GLY B 1 127 ? 8.305 -13.57 -11.227 1 86.06 127 GLY B C 1
ATOM 2296 O O . GLY B 1 127 ? 7.48 -12.656 -11.297 1 86.06 127 GLY B O 1
ATOM 2297 N N . MET B 1 128 ? 8.195 -14.695 -10.492 1 86.81 128 MET B N 1
ATOM 2298 C CA . MET B 1 128 ? 7.074 -14.852 -9.562 1 86.81 128 MET B CA 1
ATOM 2299 C C . MET B 1 128 ? 7.516 -15.555 -8.289 1 86.81 128 MET B C 1
ATOM 2301 O O . MET B 1 128 ? 8.508 -16.281 -8.281 1 86.81 128 MET B O 1
ATOM 2305 N N . HIS B 1 129 ? 6.762 -15.281 -7.27 1 86.62 129 HIS B N 1
ATOM 2306 C CA . HIS B 1 129 ? 7.004 -15.961 -6.004 1 86.62 129 HIS B CA 1
ATOM 2307 C C . HIS B 1 129 ? 5.848 -16.891 -5.648 1 86.62 129 HIS B C 1
ATOM 2309 O O . HIS B 1 129 ? 4.684 -16.547 -5.875 1 86.62 129 HIS B O 1
ATOM 2315 N N . ILE B 1 130 ? 6.27 -18.016 -5.121 1 84.56 130 ILE B N 1
ATOM 2316 C CA . ILE B 1 130 ? 5.301 -18.953 -4.566 1 84.56 130 ILE B CA 1
ATOM 2317 C C . ILE B 1 130 ? 5.461 -19.031 -3.051 1 84.56 130 ILE B C 1
ATOM 2319 O O . ILE B 1 130 ? 6.586 -19.078 -2.543 1 84.56 130 ILE B O 1
ATOM 2323 N N . TYR B 1 131 ? 4.305 -19.016 -2.422 1 85.88 131 TYR B N 1
ATOM 2324 C CA . TYR B 1 131 ? 4.316 -19.109 -0.966 1 85.88 131 TYR B CA 1
ATOM 2325 C C . TYR B 1 131 ? 3.627 -20.391 -0.497 1 85.88 131 TYR B C 1
ATOM 2327 O O . TYR B 1 131 ? 2.518 -20.703 -0.937 1 85.88 131 TYR B O 1
ATOM 2335 N N . ASN B 1 132 ? 4.332 -21.078 0.406 1 81.88 132 ASN B N 1
ATOM 2336 C CA . ASN B 1 132 ? 3.783 -22.281 1 1 81.88 132 ASN B CA 1
ATOM 2337 C C . ASN B 1 132 ? 3.787 -22.219 2.525 1 81.88 132 ASN B C 1
ATOM 2339 O O . ASN B 1 132 ? 4.703 -21.641 3.121 1 81.88 132 ASN B O 1
ATOM 2343 N N . LEU B 1 133 ? 2.746 -22.812 3.072 1 80.94 133 LEU B N 1
ATOM 2344 C CA . LEU B 1 133 ? 2.719 -22.953 4.523 1 80.94 133 LEU B CA 1
ATOM 2345 C C . LEU B 1 133 ? 3.564 -24.141 4.977 1 80.94 133 LEU B C 1
ATOM 2347 O O . LEU B 1 133 ? 3.646 -25.156 4.277 1 80.94 133 LEU B O 1
ATOM 2351 N N . ASN B 1 134 ? 4.344 -23.938 6.164 1 74.75 134 ASN B N 1
ATOM 2352 C CA . ASN B 1 134 ? 5.117 -25.062 6.711 1 74.75 134 ASN B CA 1
ATOM 2353 C C . ASN B 1 134 ? 4.207 -26.156 7.242 1 74.75 134 ASN B C 1
ATOM 2355 O O . ASN B 1 134 ? 4.684 -27.234 7.629 1 74.75 134 ASN B O 1
ATOM 2359 N N . SER B 1 135 ? 3.006 -26.25 7.191 1 55.47 135 SER B N 1
ATOM 2360 C CA . SER B 1 135 ? 2.305 -27.359 7.828 1 55.47 135 SER B CA 1
ATOM 2361 C C . SER B 1 135 ? 2.988 -28.688 7.531 1 55.47 135 SER B C 1
ATOM 2363 O O . SER B 1 135 ? 3.643 -28.828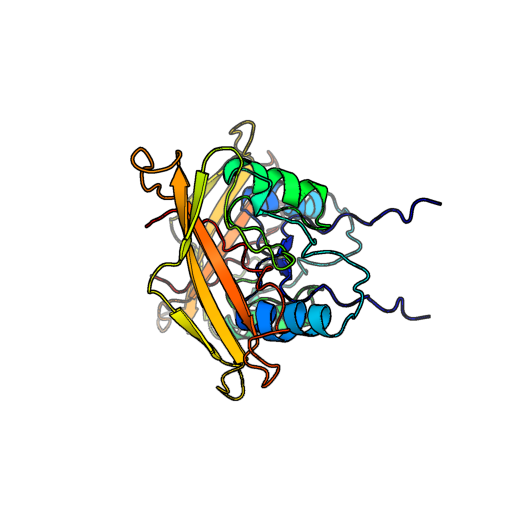 6.5 1 55.47 135 SER B O 1
ATOM 2365 N N . ASN B 1 136 ? 3.309 -29.531 8.734 1 45.38 136 ASN B N 1
ATOM 2366 C CA . ASN B 1 136 ? 3.477 -30.984 8.633 1 45.38 136 ASN B CA 1
ATOM 2367 C C . ASN B 1 136 ? 2.73 -31.547 7.426 1 45.38 136 ASN B C 1
ATOM 2369 O O . ASN B 1 136 ? 2.514 -32.75 7.336 1 45.38 136 ASN B O 1
ATOM 2373 N N . VAL B 1 137 ? 1.931 -30.969 6.953 1 41.16 137 VAL B N 1
ATOM 2374 C CA . VAL B 1 137 ? 1.167 -31.609 5.891 1 41.16 137 VAL B CA 1
ATOM 2375 C C . VAL B 1 137 ? 2.092 -31.953 4.723 1 41.16 137 VAL B C 1
ATOM 2377 O O . VAL B 1 137 ? 2.957 -31.156 4.355 1 41.16 137 VAL B O 1
ATOM 2380 N N . SER B 1 138 ? 2.334 -33.219 4.453 1 36.44 138 SER B N 1
ATOM 2381 C CA . SER B 1 138 ? 3.064 -33.969 3.43 1 36.44 138 SER B CA 1
ATOM 2382 C C . SER B 1 138 ? 3.154 -33.188 2.131 1 36.44 138 SER B C 1
ATOM 2384 O O . SER B 1 138 ? 2.236 -32.438 1.786 1 36.44 138 SER B O 1
ATOM 2386 N N . ASP B 1 139 ? 4.328 -32.938 1.609 1 37.84 139 ASP B N 1
ATOM 2387 C CA . ASP B 1 139 ? 4.66 -32.531 0.244 1 37.84 139 ASP B CA 1
ATOM 2388 C C . ASP B 1 139 ? 3.504 -32.812 -0.709 1 37.84 139 ASP B C 1
ATOM 2390 O O . ASP B 1 139 ? 3.49 -32.344 -1.842 1 37.84 139 ASP B O 1
ATOM 2394 N N . SER B 1 140 ? 2.904 -34.031 -0.521 1 37.81 140 SER B N 1
ATOM 2395 C CA . SER B 1 140 ? 1.999 -34.562 -1.526 1 37.81 140 SER B CA 1
ATOM 2396 C C . SER B 1 140 ? 0.833 -33.625 -1.791 1 37.81 140 SER B C 1
ATOM 2398 O O . SER B 1 140 ? 0.413 -33.469 -2.938 1 37.81 140 SER B O 1
ATOM 2400 N N . GLU B 1 141 ? -0.231 -33.594 -0.826 1 35.22 141 GLU B N 1
ATOM 2401 C CA . GLU B 1 141 ? -1.512 -32.938 -1.055 1 35.22 141 GLU B CA 1
ATOM 2402 C C . GLU B 1 141 ? -1.396 -31.422 -0.862 1 35.22 141 GLU B C 1
ATOM 2404 O O . GLU B 1 141 ? -2.404 -30.719 -0.708 1 35.22 141 GLU B O 1
ATOM 2409 N N . ILE B 1 142 ? -0.488 -31.031 -0.171 1 36.16 142 ILE B N 1
ATOM 2410 C CA . ILE B 1 142 ? -0.379 -29.578 -0.032 1 36.16 142 ILE B CA 1
ATOM 2411 C C . ILE B 1 142 ? -0.701 -28.906 -1.365 1 36.16 142 ILE B C 1
ATOM 2413 O O . ILE B 1 142 ? 0.025 -29.078 -2.346 1 36.16 142 ILE B O 1
ATOM 2417 N N . LEU B 1 143 ? -1.919 -28.969 -1.641 1 34.53 143 LEU B N 1
ATOM 2418 C CA . LEU B 1 143 ? -2.451 -28.062 -2.662 1 34.53 143 LEU B CA 1
ATOM 2419 C C . LEU B 1 143 ? -1.624 -26.797 -2.748 1 34.53 143 LEU B C 1
ATOM 2421 O O . LEU B 1 143 ? -1.194 -26.25 -1.726 1 34.53 143 LEU B O 1
ATOM 2425 N N . ASP B 1 144 ? -0.923 -26.75 -3.814 1 34.91 144 ASP B N 1
ATOM 2426 C CA . ASP B 1 144 ? -0.127 -25.625 -4.277 1 34.91 144 ASP B CA 1
ATOM 2427 C C . ASP B 1 144 ? -0.754 -24.297 -3.842 1 34.91 144 ASP B C 1
ATOM 2429 O O . ASP B 1 144 ? -1.739 -23.844 -4.43 1 34.91 144 ASP B O 1
ATOM 2433 N N . PRO B 1 145 ? -1.233 -24.172 -2.625 1 38.41 145 PRO B N 1
ATOM 2434 C CA . PRO B 1 145 ? -1.775 -22.812 -2.484 1 38.41 145 PRO B CA 1
ATOM 2435 C C . PRO B 1 145 ? -0.87 -21.75 -3.1 1 38.41 145 PRO B C 1
ATOM 2437 O O . PRO B 1 145 ? 0.243 -21.531 -2.615 1 38.41 145 PRO B O 1
ATOM 2440 N N . VAL B 1 146 ? -0.161 -21.969 -4.215 1 39.34 146 VAL B N 1
ATOM 2441 C CA . VAL B 1 146 ? 0.796 -20.984 -4.715 1 39.34 146 VAL B CA 1
ATOM 2442 C C . VAL B 1 146 ? 0.189 -19.594 -4.637 1 39.34 146 VAL B C 1
ATOM 2444 O O . VAL B 1 146 ? -0.761 -19.281 -5.359 1 39.34 146 VAL B O 1
ATOM 2447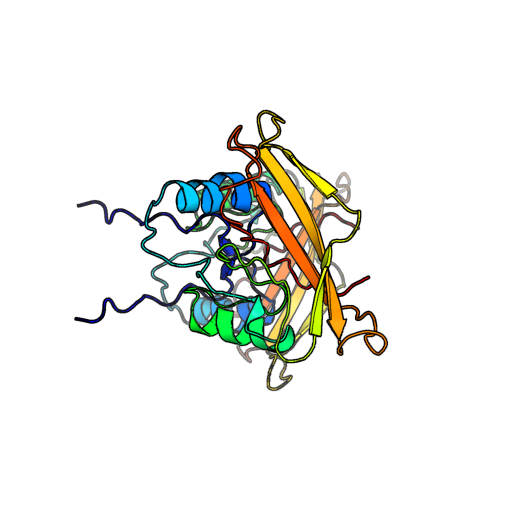 N N . LEU B 1 147 ? -0.375 -19.141 -3.498 1 43.5 147 LEU B N 1
ATOM 2448 C CA . LEU B 1 147 ? -0.758 -17.734 -3.633 1 43.5 147 LEU B CA 1
ATOM 2449 C C . LEU B 1 147 ? 0.373 -16.922 -4.25 1 43.5 147 LEU B C 1
ATOM 2451 O O . LEU B 1 147 ? 1.159 -16.297 -3.529 1 43.5 147 LEU B O 1
ATOM 2455 N N . ASP B 1 148 ? 1.486 -17.5 -4.832 1 40.34 148 ASP B N 1
ATOM 2456 C CA . ASP B 1 148 ? 2.725 -16.75 -5.008 1 40.34 148 ASP B CA 1
ATOM 2457 C C . ASP B 1 148 ? 2.492 -15.5 -5.852 1 40.34 148 ASP B C 1
ATOM 2459 O O . ASP B 1 148 ? 3.287 -15.188 -6.738 1 40.34 148 ASP B O 1
ATOM 2463 N N . PHE B 1 149 ? 1.236 -15.078 -6.215 1 39.84 149 PHE B N 1
ATOM 2464 C CA . PHE B 1 149 ? 1.559 -14.172 -7.312 1 39.84 149 PHE B CA 1
ATOM 2465 C C . PHE B 1 149 ? 2.447 -13.039 -6.828 1 39.84 149 PHE B C 1
ATOM 2467 O O . PHE B 1 149 ? 2.094 -12.32 -5.887 1 39.84 149 PHE B O 1
ATOM 2474 N N . SER B 1 150 ? 3.875 -13.328 -6.84 1 35.59 150 SER B N 1
ATOM 2475 C CA . SER B 1 150 ? 4.965 -12.375 -6.637 1 35.59 150 SER B CA 1
ATOM 2476 C C . SER B 1 150 ? 4.75 -11.109 -7.453 1 35.59 150 SER B C 1
ATOM 2478 O O . SER B 1 150 ? 4.055 -11.125 -8.469 1 35.59 150 SER B O 1
ATOM 2480 N N . SER B 1 151 ? 4.93 -10.086 -6.766 1 35.12 151 SER B N 1
ATOM 2481 C CA . SER B 1 151 ? 5.23 -8.766 -7.312 1 35.12 151 SER B CA 1
ATOM 2482 C C . SER B 1 151 ? 6.164 -8.867 -8.516 1 35.12 151 SER B C 1
ATOM 2484 O O . SER B 1 151 ? 7.168 -9.578 -8.469 1 35.12 151 SER B O 1
ATOM 2486 N N . PHE B 1 152 ? 5.691 -9.109 -9.711 1 34.19 152 PHE B N 1
ATOM 2487 C CA . PHE B 1 152 ? 6.629 -8.844 -10.797 1 34.19 152 PHE B CA 1
ATOM 2488 C C . PHE B 1 152 ? 7.516 -7.648 -10.469 1 34.19 152 PHE B C 1
ATOM 2490 O O . PHE B 1 152 ? 7.051 -6.508 -10.477 1 34.19 152 PHE B O 1
ATOM 2497 N N . ALA B 1 153 ? 8.117 -7.723 -9.328 1 31.97 153 ALA B N 1
ATOM 2498 C CA . ALA B 1 153 ? 9.164 -6.707 -9.219 1 31.97 153 ALA B CA 1
ATOM 2499 C C . ALA B 1 153 ? 10.039 -6.68 -10.469 1 31.97 153 ALA B C 1
ATOM 2501 O O . ALA B 1 153 ? 10.25 -7.715 -11.109 1 31.97 153 ALA B O 1
ATOM 2502 N N . SER B 1 154 ? 10.102 -5.578 -11.133 1 28.34 154 SER B N 1
ATOM 2503 C CA . SER B 1 154 ? 11.18 -5.41 -12.102 1 28.34 154 SER B CA 1
ATOM 2504 C C . SER B 1 154 ? 12.484 -6 -11.578 1 28.34 154 SER B C 1
ATOM 2506 O O . SER B 1 154 ? 12.852 -5.789 -10.422 1 28.34 154 SER B O 1
ATOM 2508 N N . PRO B 1 155 ? 12.969 -7.199 -12.219 1 26.53 155 PRO B N 1
ATOM 2509 C CA . PRO B 1 155 ? 14.344 -7.598 -11.906 1 26.53 155 PRO B CA 1
ATOM 2510 C C . PRO B 1 155 ? 15.281 -6.402 -11.766 1 26.53 155 PRO B C 1
ATOM 2512 O O . PRO B 1 155 ? 15.242 -5.48 -12.594 1 26.53 155 PRO B O 1
ATOM 2515 N N . ASN B 1 156 ? 15.594 -5.852 -10.445 1 21.7 156 ASN B N 1
ATOM 2516 C CA . ASN B 1 156 ? 16.844 -5.098 -10.562 1 21.7 156 ASN B CA 1
ATOM 2517 C C . ASN B 1 156 ? 17.922 -5.918 -11.234 1 21.7 156 ASN B C 1
ATOM 2519 O O . ASN B 1 156 ? 18.094 -7.105 -10.945 1 21.7 156 ASN B O 1
#

Nearest PDB structures (foldseek):
  1ut4-assembly1_A  TM=8.509E-01  e=2.849E-10  Arabidopsis thaliana
  3swm-assembly1_A  TM=8.514E-01  e=1.141E-09  Arabidopsis thaliana
  1ut7-assembly1_B  TM=8.521E-01  e=1.849E-09  Arabidopsis thaliana
  7xp3-assembly1_A  TM=8.095E-01  e=6.973E-09  Arabidopsis thaliana
  3swm-assembly1_B  TM=8.310E-01  e=1.130E-08  Arabidopsis thaliana

Organism: Eucalyptus grandis (NCBI:txid71139)

Sequence (312 aa):
MAESMEAWPVGLRFKPTEDELVGHHLTKKLRGEMETICVIPELHIYNWEPPELFARYNELSSIPSDGSECFFFCPRGRKRKTPCGFWKETSTKRVIKAPDSAEEMGLRRSLVYHKGRQRDAHRTNLGMHIYNLNSNVSDSEILDPVLDFSSFASPNMAESMEAWPVGLRFKPTEDELVGHHLTKKLRGEMETICVIPELHIYNWEPPELFARYNELSSIPSDGSECFFFCPRGRKRKTPCGFWKETSTKRVIKAPDSAEEMGLRRSLVYHKGRQRDAHRTNLGMHIYNLNSNVSDSEILDPVLDFSSFASPN

Foldseek 3Di:
DPPVLPDPDPPDADDDDLCCVQVPVVVCVVVVHDDPFFQAEADQPLQDDPVCVLVVQCVGHPGHHPQQFHWYHYWADPAQHYPFWGKDWDPDKDFDADPPPRDTFWMKTKIWIWGHDDPPTHTDLFMWIFIFTPPPPDPPPSTDSPGGRDGSHRPD/DPPVLPDPDPPDADDDDLCCVQVPVVVCVVVVHDDPFFQAEADQPLQDDPVCVLVVQCVGHPGHHPPQFHFYQYWDDPAQHYPFWGKDWDPDKDFDADPPPRDTFWMKTKIWIWGHDDPPTHTDQFMWIFIATPPPPDPPNRTSSRSTRDRSHRPD

pLDDT: mean 77.25, std 20.16, range [19.66, 95.0]